Protein AF-R0HRR3-F1 (afdb_monomer_lite)

pLDDT: mean 71.02, std 24.91, range [33.41, 98.81]

Sequence (289 aa):
MNGGDNTTPPEPRPMTQEAPVNSSLRPLNPSPSSVLHHPLGPVSLSPSTTLNVNRRTQGESIETLSGHYKSISMDTGLNDFLNIPVSSGYISSTSLVDGDDNTFDLGFAEDVYTANELEKISKCPKLSKIQNDPKKVRRIMANRESAERSNKKKGQHITELERGTKFFEKENALMINKMTMLEKDKIVLHDKKKEFKIRLESLEEEEKVHNEIEKLKATTTLTEELSVEAQLMKVVLADNERLSVELQQLKMSASEVMQSHKLFEGSNKHQTDPNMLQQLNVNESNQQN

Secondary structure (DSSP, 8-state):
-----------------------------------------------------PPP--------------------SSSTT---------------------------------HHHHHHHHT-HHHHTTTT-HHHHHHHHHHHHHHHHHHHHHHHHHHHHHHHHHHHHHHHHHHHHHHHHHHHHHHHHHHHHHHHHHHHHHHHHHHHHHHHHHHHHHHHHHHHHHHHHHHHHHHHHHHHHHHHHHHHHHHHHHHHHHHHHHHHHHH--S-------------------

Radius of gyration: 67.0 Å; chains: 1; bounding box: 127×116×182 Å

Structure (mmCIF, N/CA/C/O backbone):
data_AF-R0HRR3-F1
#
_entry.id   AF-R0HRR3-F1
#
loop_
_atom_site.group_PDB
_atom_site.id
_atom_site.type_symbol
_atom_site.label_atom_id
_atom_site.label_alt_id
_atom_site.label_comp_id
_atom_site.label_asym_id
_atom_site.label_entity_id
_atom_site.label_seq_id
_atom_site.pdbx_PDB_ins_code
_atom_site.Cartn_x
_atom_site.Cartn_y
_atom_site.Cartn_z
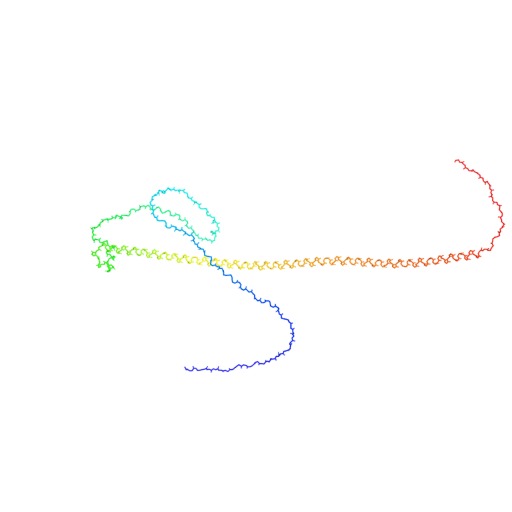_atom_site.occupancy
_atom_site.B_iso_or_equiv
_atom_site.auth_seq_id
_atom_site.auth_comp_id
_atom_site.auth_asym_id
_atom_site.auth_atom_id
_atom_site.pdbx_PDB_model_num
ATOM 1 N N . MET A 1 1 ? -19.752 -57.829 20.118 1.00 46.16 1 MET A N 1
ATOM 2 C CA . MET A 1 1 ? -19.371 -59.139 19.541 1.00 46.16 1 MET A CA 1
ATOM 3 C C . MET A 1 1 ? -19.999 -59.229 18.160 1.00 46.16 1 MET A C 1
ATOM 5 O O . MET A 1 1 ? -21.110 -58.737 18.016 1.00 46.16 1 MET A O 1
ATOM 9 N N . ASN A 1 2 ? -19.271 -59.819 17.206 1.00 45.47 2 ASN A N 1
ATOM 10 C CA . ASN A 1 2 ? -19.443 -59.808 15.740 1.00 45.47 2 ASN A CA 1
ATOM 11 C C . ASN A 1 2 ? -18.908 -58.508 15.108 1.00 45.47 2 ASN A C 1
ATOM 13 O O . ASN A 1 2 ? -19.538 -57.468 15.231 1.00 45.47 2 ASN A O 1
ATOM 17 N N . GLY A 1 3 ? -17.712 -58.447 14.517 1.00 41.31 3 GLY A N 1
ATOM 18 C CA . GLY A 1 3 ? -16.880 -59.502 13.924 1.00 41.31 3 GLY A CA 1
ATOM 19 C C . GLY A 1 3 ? -17.097 -59.504 12.413 1.00 41.31 3 GLY A C 1
ATOM 20 O O . GLY A 1 3 ? -18.184 -59.846 11.959 1.00 41.31 3 GLY A O 1
ATOM 21 N N . GLY A 1 4 ? -16.082 -59.078 11.663 1.00 52.75 4 GLY A N 1
ATOM 22 C CA . GLY A 1 4 ? -16.130 -58.981 10.207 1.00 52.75 4 GLY A CA 1
ATOM 23 C C . GLY A 1 4 ? -14.866 -58.355 9.630 1.00 52.75 4 GLY A C 1
ATOM 24 O O . GLY A 1 4 ? -14.951 -57.370 8.905 1.00 52.75 4 GLY A O 1
ATOM 25 N N . ASP A 1 5 ? -13.709 -58.905 10.002 1.00 48.78 5 ASP A N 1
ATOM 26 C CA . ASP A 1 5 ? -12.450 -58.702 9.291 1.00 48.78 5 ASP A CA 1
ATOM 27 C C . ASP A 1 5 ? -12.584 -59.246 7.864 1.00 48.78 5 ASP A C 1
ATOM 29 O O . ASP A 1 5 ? -13.019 -60.381 7.672 1.00 48.78 5 ASP A O 1
ATOM 33 N N . ASN A 1 6 ? -12.172 -58.461 6.869 1.00 55.62 6 ASN A N 1
ATOM 34 C CA . ASN A 1 6 ? -11.782 -58.995 5.571 1.00 55.62 6 ASN A CA 1
ATOM 35 C C . ASN A 1 6 ? -10.491 -58.311 5.116 1.00 55.62 6 ASN A C 1
ATOM 37 O O . ASN A 1 6 ? -10.454 -57.163 4.680 1.00 55.62 6 ASN A O 1
ATOM 41 N N . THR A 1 7 ? -9.426 -59.072 5.305 1.00 50.56 7 THR A N 1
ATOM 42 C CA . THR A 1 7 ? -8.075 -58.957 4.770 1.00 50.56 7 THR A CA 1
ATOM 43 C C . THR A 1 7 ? -8.034 -59.318 3.277 1.00 50.56 7 THR A C 1
ATOM 45 O O . THR A 1 7 ? -8.950 -59.968 2.774 1.00 50.56 7 THR A O 1
ATOM 48 N N . THR A 1 8 ? -6.885 -59.022 2.638 1.00 56.88 8 THR A N 1
ATOM 49 C CA . THR A 1 8 ? -6.306 -59.593 1.380 1.00 56.88 8 THR A CA 1
ATOM 50 C C . THR A 1 8 ? -6.303 -58.616 0.178 1.00 56.88 8 THR A C 1
ATOM 52 O O . THR A 1 8 ? -7.332 -58.010 -0.101 1.00 56.88 8 THR A O 1
ATOM 55 N N . PRO A 1 9 ? -5.231 -58.531 -0.645 1.00 66.75 9 PRO A N 1
ATOM 56 C CA . PRO A 1 9 ? -3.825 -58.163 -0.372 1.00 66.75 9 PRO A CA 1
ATOM 57 C C . PRO A 1 9 ? -3.275 -57.143 -1.431 1.00 66.75 9 PRO A C 1
ATOM 59 O O . PRO A 1 9 ? -3.969 -56.838 -2.401 1.00 66.75 9 PRO A O 1
ATOM 62 N N . PRO A 1 10 ? -2.040 -56.605 -1.310 1.00 59.62 10 PRO A N 1
ATOM 63 C CA . PRO A 1 10 ? -1.436 -55.728 -2.329 1.00 59.62 10 PRO A CA 1
ATOM 64 C C . PRO A 1 10 ? -0.500 -56.465 -3.323 1.00 59.62 10 PRO A C 1
ATOM 66 O O . PRO A 1 10 ? -0.078 -57.585 -3.046 1.00 59.62 10 PRO A O 1
ATOM 69 N N . GLU A 1 11 ? -0.099 -55.748 -4.397 1.00 48.69 11 GLU A N 1
ATOM 70 C CA . GLU A 1 11 ? 1.079 -55.975 -5.293 1.00 48.69 11 GLU A CA 1
ATOM 71 C C . GLU A 1 11 ? 0.813 -56.801 -6.601 1.00 48.69 11 GLU A C 1
ATOM 73 O O . GLU A 1 11 ? -0.097 -57.627 -6.573 1.00 48.69 11 GLU A O 1
ATOM 78 N N . PR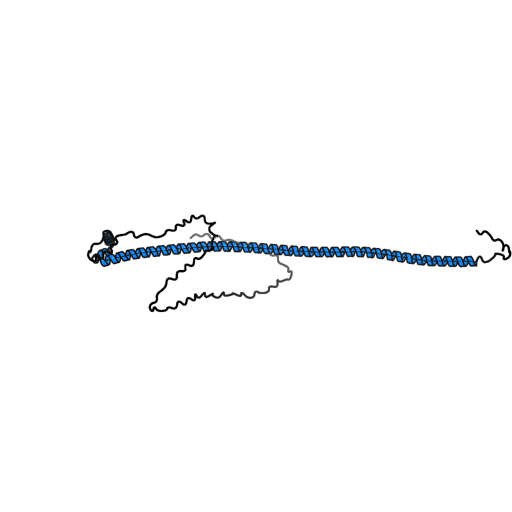O A 1 12 ? 1.509 -56.607 -7.770 1.00 60.69 12 PRO A N 1
ATOM 79 C CA . PRO A 1 12 ? 2.870 -56.077 -7.936 1.00 60.69 12 PRO A CA 1
ATOM 80 C C . PRO A 1 12 ? 3.205 -55.075 -9.063 1.00 60.69 12 PRO A C 1
ATOM 82 O O . PRO A 1 12 ? 2.597 -55.036 -10.130 1.00 60.69 12 PRO A O 1
ATOM 85 N N . ARG A 1 13 ? 4.286 -54.311 -8.823 1.00 58.44 13 ARG A N 1
ATOM 86 C CA . ARG A 1 13 ? 5.137 -53.705 -9.865 1.00 58.44 13 ARG A CA 1
ATOM 87 C C . ARG A 1 13 ? 6.181 -54.723 -10.338 1.00 58.44 13 ARG A C 1
ATOM 89 O O . ARG A 1 13 ? 6.765 -55.421 -9.515 1.00 58.44 13 ARG A O 1
ATOM 96 N N . PRO A 1 14 ? 6.514 -54.692 -11.629 1.00 57.69 14 PRO A N 1
ATOM 97 C CA . PRO A 1 14 ? 7.888 -54.840 -12.121 1.00 57.69 14 PRO A CA 1
ATOM 98 C C . PRO A 1 14 ? 8.199 -53.651 -13.066 1.00 57.69 14 PRO A C 1
ATOM 100 O O . PRO A 1 14 ? 7.281 -52.978 -13.515 1.00 57.69 14 PRO A O 1
ATOM 103 N N . MET A 1 15 ? 9.398 -53.246 -13.472 1.00 43.28 15 MET A N 1
ATOM 104 C CA . MET A 1 15 ? 10.806 -53.616 -13.309 1.00 43.28 15 MET A CA 1
ATOM 105 C C . MET A 1 15 ? 11.574 -52.380 -13.839 1.00 43.28 15 MET A C 1
ATOM 107 O O . MET A 1 15 ? 11.169 -51.785 -14.832 1.00 43.28 15 MET A O 1
ATOM 111 N N . THR A 1 16 ? 12.507 -51.808 -13.084 1.00 44.81 16 THR A N 1
ATOM 112 C CA . THR A 1 16 ? 13.964 -51.893 -13.313 1.00 44.81 16 THR A CA 1
ATOM 113 C C . THR A 1 16 ? 14.411 -51.607 -14.752 1.00 44.81 16 THR A C 1
ATOM 115 O O . THR A 1 16 ? 14.379 -52.497 -15.597 1.00 44.81 16 THR A O 1
ATOM 118 N N . GLN A 1 17 ? 14.979 -50.420 -14.983 1.00 44.94 17 GLN A N 1
ATOM 119 C CA . GLN A 1 17 ? 16.166 -50.310 -15.831 1.00 44.94 17 GLN A CA 1
ATOM 120 C C . GLN A 1 17 ? 17.083 -49.203 -15.298 1.00 44.94 17 GLN A C 1
ATOM 122 O O . GLN A 1 17 ? 16.688 -48.045 -15.178 1.00 44.94 17 GLN A O 1
ATOM 127 N N . GLU A 1 18 ? 18.294 -49.613 -14.924 1.00 40.91 18 GLU A N 1
ATOM 128 C CA . GLU A 1 18 ? 19.403 -48.760 -14.515 1.00 40.91 18 GLU A CA 1
ATOM 129 C C . GLU A 1 18 ? 20.388 -48.518 -15.673 1.00 40.91 18 GLU A C 1
ATOM 131 O O . GLU A 1 18 ? 20.569 -49.384 -16.530 1.00 40.91 18 GLU A O 1
ATOM 136 N N . ALA A 1 19 ? 21.094 -47.384 -15.535 1.00 43.09 19 ALA A N 1
ATOM 137 C CA . ALA A 1 19 ? 22.428 -47.013 -16.041 1.00 43.09 19 ALA A CA 1
ATOM 138 C C . ALA A 1 19 ? 22.579 -46.581 -17.525 1.00 43.09 19 ALA A C 1
ATOM 140 O O . ALA A 1 19 ? 21.789 -47.012 -18.361 1.00 43.09 19 ALA A O 1
ATOM 141 N N . PRO A 1 20 ? 23.610 -45.768 -17.896 1.00 51.94 20 PRO A N 1
ATOM 142 C CA . PRO A 1 20 ? 24.740 -45.257 -17.099 1.00 51.94 20 PRO A CA 1
ATOM 143 C C . PRO A 1 20 ? 24.982 -43.723 -17.135 1.00 51.94 20 PRO A C 1
ATOM 145 O O . PRO A 1 20 ? 24.728 -43.030 -18.112 1.00 51.94 20 PRO A O 1
ATOM 148 N N . VAL A 1 21 ? 25.550 -43.238 -16.026 1.00 44.25 21 VAL A N 1
ATOM 149 C CA . VAL A 1 21 ? 26.689 -42.304 -15.889 1.00 44.25 21 VAL A CA 1
ATOM 150 C C . VAL A 1 21 ? 26.927 -41.281 -17.015 1.00 44.25 21 VAL A C 1
ATOM 152 O O . VAL A 1 21 ? 27.479 -41.610 -18.061 1.00 44.25 21 VAL A O 1
ATOM 155 N N . ASN A 1 22 ? 26.702 -39.997 -16.717 1.00 43.31 22 ASN A N 1
ATOM 156 C CA . ASN A 1 22 ? 27.601 -38.957 -17.212 1.00 43.31 22 ASN A CA 1
ATOM 157 C C . ASN A 1 22 ? 27.857 -37.886 -16.145 1.00 43.31 22 ASN A C 1
ATOM 159 O O . ASN A 1 22 ? 26.977 -37.459 -15.401 1.00 43.31 22 ASN A O 1
ATOM 163 N N . SER A 1 23 ? 29.134 -37.566 -16.042 1.00 39.19 23 SER A N 1
ATOM 164 C CA . SER A 1 23 ? 29.856 -36.869 -14.986 1.00 39.19 23 SER A CA 1
ATOM 165 C C . SER A 1 23 ? 29.654 -35.353 -14.946 1.00 39.19 23 SER A C 1
ATOM 167 O O . SER A 1 23 ? 29.609 -34.730 -15.999 1.00 39.19 23 SER A O 1
ATOM 169 N N . SER A 1 24 ? 29.738 -34.799 -13.725 1.00 42.28 24 SER A N 1
ATOM 170 C CA . SER A 1 24 ? 30.176 -33.430 -13.370 1.00 42.28 24 SER A CA 1
ATOM 171 C C . SER A 1 24 ? 29.335 -32.276 -13.942 1.00 42.28 24 SER A C 1
ATOM 173 O O . SER A 1 24 ? 29.271 -32.066 -15.139 1.00 42.28 24 SER A O 1
ATOM 175 N N . LEU A 1 25 ? 28.698 -31.424 -13.136 1.00 50.06 25 LEU A N 1
ATOM 176 C CA . LEU A 1 25 ? 29.350 -30.449 -12.255 1.00 50.06 25 LEU A CA 1
ATOM 177 C C . LEU A 1 25 ? 28.407 -30.032 -11.106 1.00 50.06 25 LEU A C 1
ATOM 179 O O . LEU A 1 25 ? 27.214 -29.809 -11.294 1.00 50.06 25 LEU A O 1
ATOM 183 N N . ARG A 1 26 ? 28.972 -29.923 -9.901 1.00 54.69 26 ARG A N 1
ATOM 184 C CA . ARG A 1 26 ? 28.317 -29.509 -8.649 1.00 54.69 26 ARG A CA 1
ATOM 185 C C . ARG A 1 26 ? 28.119 -27.976 -8.620 1.00 54.69 26 ARG A C 1
ATOM 187 O O . ARG A 1 26 ? 29.062 -27.268 -8.968 1.00 54.69 26 ARG A O 1
ATOM 194 N N . PRO A 1 27 ? 26.987 -27.443 -8.120 1.00 49.06 27 PRO A N 1
ATOM 195 C CA . PRO A 1 27 ? 26.865 -26.022 -7.801 1.00 49.06 27 PRO A CA 1
ATOM 196 C C . PRO A 1 27 ? 27.726 -25.673 -6.581 1.00 49.06 27 PRO A C 1
ATOM 198 O O . PRO A 1 27 ? 27.615 -26.305 -5.526 1.00 49.06 27 PRO A O 1
ATOM 201 N N . LEU A 1 28 ? 28.586 -24.665 -6.718 1.00 42.66 28 LEU A N 1
ATOM 202 C CA . LEU A 1 28 ? 29.285 -24.053 -5.593 1.00 42.66 28 LEU A CA 1
ATOM 203 C C . LEU A 1 28 ? 28.267 -23.325 -4.713 1.00 42.66 28 LEU A C 1
ATOM 205 O O . LEU A 1 28 ? 27.671 -22.326 -5.100 1.00 42.66 28 LEU A O 1
ATOM 209 N N . ASN A 1 29 ? 28.083 -23.877 -3.523 1.00 46.91 29 ASN A N 1
ATOM 210 C CA . ASN A 1 29 ? 27.337 -23.314 -2.416 1.00 46.91 29 ASN A CA 1
ATOM 211 C C . ASN A 1 29 ? 28.339 -22.572 -1.513 1.00 46.91 29 ASN A C 1
ATOM 213 O O . ASN A 1 29 ? 29.242 -23.231 -0.988 1.00 46.91 29 ASN A O 1
ATOM 217 N N . PRO A 1 30 ? 28.241 -21.251 -1.304 1.00 50.69 30 PRO A N 1
ATOM 218 C CA . PRO A 1 30 ? 28.825 -20.626 -0.129 1.00 50.69 30 PRO A CA 1
ATOM 219 C C . PRO A 1 30 ? 27.833 -20.707 1.041 1.00 50.69 30 PRO A C 1
ATOM 221 O O . PRO A 1 30 ? 26.720 -20.189 0.989 1.00 50.69 30 PRO A O 1
ATOM 224 N N . SER A 1 31 ? 28.274 -21.405 2.086 1.00 41.47 31 SER A N 1
ATOM 225 C CA . SER A 1 31 ? 27.619 -21.636 3.375 1.00 41.47 31 SER A CA 1
ATOM 226 C C . SER A 1 31 ? 26.979 -20.401 4.033 1.00 41.47 31 SER A C 1
ATOM 228 O O . SER A 1 31 ? 27.420 -19.271 3.816 1.00 41.47 31 SER A O 1
ATOM 230 N N . PRO A 1 32 ? 25.989 -20.621 4.923 1.00 49.75 32 PRO A N 1
ATOM 231 C CA . PRO A 1 32 ? 25.263 -19.569 5.615 1.00 49.75 32 PRO A CA 1
ATOM 232 C C . PRO A 1 32 ? 26.103 -19.029 6.771 1.00 49.75 32 PRO A C 1
ATOM 234 O O . PRO A 1 32 ? 26.716 -19.787 7.523 1.00 49.75 32 PRO A O 1
ATOM 237 N N . SER A 1 33 ? 26.132 -17.714 6.946 1.00 35.97 33 SER A N 1
ATOM 238 C CA . SER A 1 33 ? 26.706 -17.109 8.142 1.00 35.97 33 SER A CA 1
ATOM 239 C C . SER A 1 33 ? 25.807 -16.007 8.671 1.00 35.97 33 SER A C 1
ATOM 241 O O . SER A 1 33 ? 25.490 -15.041 7.985 1.00 35.97 33 SER A O 1
ATOM 243 N N . SER A 1 34 ? 25.461 -16.209 9.940 1.00 37.03 34 SER A N 1
ATOM 244 C CA . SER A 1 34 ? 25.093 -15.197 10.922 1.00 37.03 34 SER A CA 1
ATOM 245 C C . SER A 1 34 ? 23.703 -14.590 10.784 1.00 37.03 34 SER A C 1
ATOM 247 O O . SER A 1 34 ? 23.500 -13.463 10.343 1.00 37.03 34 SER A O 1
ATOM 249 N N . VAL A 1 35 ? 22.749 -15.337 11.338 1.00 42.38 35 VAL A N 1
ATOM 250 C CA . VAL A 1 35 ? 21.594 -14.778 12.039 1.00 42.38 35 VAL A CA 1
ATOM 251 C C . VAL A 1 35 ? 22.111 -13.804 13.108 1.00 42.38 35 VAL A C 1
ATOM 253 O O . VAL A 1 35 ? 22.488 -14.203 14.207 1.00 42.38 35 VAL A O 1
ATOM 256 N N . LEU A 1 36 ? 22.155 -12.515 12.782 1.00 33.41 36 LEU A N 1
ATOM 257 C CA . LEU A 1 36 ? 22.213 -11.448 13.773 1.00 33.41 36 LEU A CA 1
ATOM 258 C C . LEU A 1 36 ? 20.771 -11.153 14.182 1.00 33.41 36 LEU A C 1
ATOM 260 O O . LEU A 1 36 ? 20.093 -10.319 13.591 1.00 33.41 36 LEU A O 1
ATOM 264 N N . HIS A 1 37 ? 20.296 -11.868 15.200 1.00 37.06 37 HIS A N 1
ATOM 265 C CA . HIS A 1 37 ? 19.189 -11.380 16.009 1.00 37.06 37 HIS A CA 1
ATOM 266 C C . HIS A 1 37 ? 19.619 -10.038 16.602 1.00 37.06 37 HIS A C 1
ATOM 268 O O . HIS A 1 37 ? 20.553 -9.976 17.397 1.00 37.06 37 HIS A O 1
ATOM 274 N N . HIS A 1 38 ? 18.956 -8.959 16.210 1.00 39.28 38 HIS A N 1
ATOM 275 C CA . HIS A 1 38 ? 18.998 -7.715 16.962 1.00 39.28 38 HIS A CA 1
ATOM 276 C C . HIS A 1 38 ? 17.981 -7.884 18.097 1.00 39.28 38 HIS A C 1
ATOM 278 O O . HIS A 1 38 ? 16.783 -7.951 17.809 1.00 39.28 38 HIS A O 1
ATOM 284 N N . PRO A 1 39 ? 18.381 -7.982 19.375 1.00 41.00 39 PRO A N 1
ATOM 285 C CA . PRO A 1 39 ? 17.435 -7.707 20.432 1.00 41.00 39 PRO A CA 1
ATOM 286 C C . PRO A 1 39 ? 17.230 -6.193 20.405 1.00 41.00 39 PRO A C 1
ATOM 288 O O . PRO A 1 39 ? 18.106 -5.425 20.804 1.00 41.00 39 PRO A O 1
ATOM 291 N N . LEU A 1 40 ? 16.085 -5.753 19.885 1.00 40.25 40 LEU A N 1
ATOM 292 C CA . LEU A 1 40 ? 15.571 -4.434 20.225 1.00 40.25 40 LEU A CA 1
ATOM 293 C C . LEU A 1 40 ? 15.450 -4.420 21.750 1.00 40.25 40 LEU A C 1
ATOM 295 O O . LEU A 1 40 ? 14.600 -5.101 22.324 1.00 40.25 40 LEU A O 1
ATOM 299 N N . GLY A 1 41 ? 16.384 -3.726 22.401 1.00 36.34 41 GLY A N 1
ATOM 300 C CA . GLY A 1 41 ? 16.344 -3.507 23.836 1.00 36.34 41 GLY A CA 1
ATOM 301 C C . GLY A 1 41 ? 15.015 -2.855 24.220 1.00 36.34 41 GLY A C 1
ATOM 302 O O . GLY A 1 41 ? 14.433 -2.123 23.411 1.00 36.34 41 GLY A O 1
ATOM 303 N N . PRO A 1 42 ? 14.504 -3.102 25.435 1.00 45.34 42 PRO A N 1
ATOM 304 C CA . PRO A 1 42 ? 13.323 -2.401 25.897 1.00 45.34 42 PRO A CA 1
ATOM 305 C C . PRO A 1 42 ? 13.656 -0.909 25.953 1.00 45.34 42 PRO A C 1
ATOM 307 O O . PRO A 1 42 ? 14.494 -0.473 26.744 1.00 45.34 42 PRO A O 1
ATOM 310 N N . VAL A 1 43 ? 12.999 -0.114 25.107 1.00 40.22 43 VAL A N 1
ATOM 311 C CA . VAL A 1 43 ? 12.940 1.333 25.296 1.00 40.22 43 VAL A CA 1
ATOM 312 C C . VAL A 1 43 ? 12.099 1.554 26.549 1.00 40.22 43 VAL A C 1
ATOM 314 O O . VAL A 1 43 ? 10.873 1.605 26.513 1.00 40.22 43 VAL A O 1
ATOM 317 N N . SER A 1 44 ? 12.792 1.610 27.683 1.00 38.16 44 SER A N 1
ATOM 318 C CA . SER A 1 44 ? 12.287 2.125 28.946 1.00 38.16 44 SER A CA 1
ATOM 319 C C . SER A 1 44 ? 11.951 3.600 28.748 1.00 38.16 44 SER A C 1
ATOM 321 O O . SER A 1 44 ? 12.791 4.473 28.958 1.00 38.16 44 SER A O 1
ATOM 323 N N . LEU A 1 45 ? 10.721 3.892 28.329 1.00 38.78 45 LEU A N 1
ATOM 324 C CA . LEU A 1 45 ? 10.141 5.216 28.513 1.00 38.78 45 LEU A CA 1
ATOM 325 C C . LEU A 1 45 ? 9.806 5.354 29.996 1.00 38.78 45 LEU A C 1
ATOM 327 O O . LEU A 1 45 ? 8.703 5.048 30.439 1.00 38.78 45 LEU A O 1
ATOM 331 N N . SER A 1 46 ? 10.799 5.776 30.769 1.00 38.97 46 SER A N 1
ATOM 332 C CA . SER A 1 46 ? 10.594 6.290 32.114 1.00 38.97 46 SER A CA 1
ATOM 333 C C . SER A 1 46 ? 9.832 7.614 31.996 1.00 38.97 46 SER A C 1
ATOM 335 O O . SER A 1 46 ? 10.379 8.559 31.422 1.00 38.97 46 SER A O 1
ATOM 337 N N . PRO A 1 47 ? 8.608 7.761 32.531 1.00 42.88 47 PRO A N 1
ATOM 338 C CA . PRO A 1 47 ? 8.085 9.086 32.794 1.00 42.88 47 PRO A CA 1
ATOM 339 C C . PRO A 1 47 ? 8.852 9.640 33.998 1.00 42.88 47 PRO A C 1
ATOM 341 O O . PRO A 1 47 ? 8.599 9.277 35.146 1.00 42.88 47 PRO A O 1
ATOM 344 N N . SER A 1 48 ? 9.814 10.524 33.740 1.00 37.03 48 SER A N 1
ATOM 345 C CA . SER A 1 48 ? 10.322 11.437 34.761 1.00 37.03 48 SER A CA 1
ATOM 346 C C . SER A 1 48 ? 9.194 12.390 35.143 1.00 37.03 48 SER A C 1
ATOM 348 O O . SER A 1 48 ? 9.051 13.471 34.582 1.00 37.03 48 SER A O 1
ATOM 350 N N . THR A 1 49 ? 8.363 11.976 36.093 1.00 37.12 49 THR A N 1
ATOM 351 C CA . THR A 1 49 ? 7.534 12.887 36.880 1.00 37.12 49 THR A CA 1
ATOM 352 C C . THR A 1 49 ? 8.068 12.842 38.301 1.00 37.12 49 THR A C 1
ATOM 354 O O . THR A 1 49 ? 7.605 12.090 39.155 1.00 37.12 49 THR A O 1
ATOM 357 N N . THR A 1 50 ? 9.096 13.644 38.561 1.00 37.91 50 THR A N 1
ATOM 358 C CA . THR A 1 50 ? 9.465 14.049 39.915 1.00 37.91 50 THR A CA 1
ATOM 359 C C . THR A 1 50 ? 8.352 14.944 40.465 1.00 37.91 50 THR A C 1
ATOM 361 O O . THR A 1 50 ? 8.469 16.165 40.510 1.00 37.91 50 THR A O 1
ATOM 364 N N . LEU A 1 51 ? 7.240 14.340 40.892 1.00 38.78 51 LEU A N 1
ATOM 365 C CA . LEU A 1 51 ? 6.320 14.995 41.816 1.00 38.78 51 LEU A CA 1
ATOM 366 C C . LEU A 1 51 ? 6.964 14.958 43.197 1.00 38.78 51 LEU A C 1
ATOM 368 O O . LEU A 1 51 ? 6.842 14.003 43.962 1.00 38.78 51 LEU A O 1
ATOM 372 N N . ASN A 1 52 ? 7.711 16.022 43.464 1.00 36.38 52 ASN A N 1
ATOM 373 C CA . ASN A 1 52 ? 8.219 16.356 44.774 1.00 36.38 52 ASN A CA 1
ATOM 374 C C . ASN A 1 52 ? 7.025 16.521 45.730 1.00 36.38 52 ASN A C 1
ATOM 376 O O . ASN A 1 52 ? 6.207 17.431 45.579 1.00 36.38 52 ASN A O 1
ATOM 380 N N . VAL A 1 53 ? 6.903 15.612 46.696 1.00 40.94 53 VAL A N 1
ATOM 381 C CA . VAL A 1 53 ? 5.950 15.717 47.803 1.00 40.94 53 VAL A CA 1
ATOM 382 C C . VAL A 1 53 ? 6.478 16.787 48.755 1.00 40.94 53 VAL A C 1
ATOM 384 O O . VAL A 1 53 ? 7.167 16.483 49.728 1.00 40.94 53 VAL A O 1
ATOM 387 N N . ASN A 1 54 ? 6.155 18.051 48.478 1.00 37.59 54 ASN A N 1
ATOM 388 C CA . ASN A 1 54 ? 6.363 19.126 49.438 1.00 37.59 54 ASN A CA 1
ATOM 389 C C . ASN A 1 54 ? 5.131 19.287 50.328 1.00 37.59 54 ASN A C 1
ATOM 391 O O . ASN A 1 54 ? 3.995 19.466 49.885 1.00 37.59 54 ASN A O 1
ATOM 395 N N . ARG A 1 55 ? 5.399 19.159 51.627 1.00 38.78 55 ARG A N 1
ATOM 396 C CA . ARG A 1 55 ? 4.452 19.305 52.725 1.00 38.78 55 ARG A CA 1
ATOM 397 C C . ARG A 1 55 ? 3.910 20.731 52.754 1.00 38.78 55 ARG A C 1
ATOM 399 O O . ARG A 1 55 ? 4.613 21.690 52.460 1.00 38.78 55 ARG A O 1
ATOM 406 N N . ARG A 1 56 ? 2.647 20.832 53.154 1.00 40.16 56 ARG A N 1
ATOM 407 C CA . ARG A 1 56 ? 1.907 22.076 53.368 1.00 40.16 56 ARG A CA 1
ATOM 408 C C . ARG A 1 56 ? 2.614 22.951 54.405 1.00 40.16 56 ARG A C 1
ATOM 410 O O . ARG A 1 56 ? 2.778 22.500 55.535 1.00 40.16 56 ARG A O 1
ATOM 417 N N . THR A 1 57 ? 2.868 24.208 54.058 1.00 35.34 57 THR A N 1
ATOM 418 C CA . THR A 1 57 ? 2.932 25.331 55.003 1.00 35.34 57 THR A CA 1
ATOM 419 C C . THR A 1 57 ? 2.413 26.601 54.326 1.00 35.34 57 THR A C 1
ATOM 421 O O . THR A 1 57 ? 3.013 27.089 53.380 1.00 35.34 57 THR A O 1
ATOM 424 N N . GLN A 1 58 ? 1.263 27.062 54.824 1.00 33.59 58 GLN A N 1
ATOM 425 C CA . GLN A 1 58 ? 0.906 28.454 55.122 1.00 33.59 58 GLN A CA 1
ATOM 426 C C . GLN A 1 58 ? 1.088 29.544 54.041 1.00 33.59 58 GLN A C 1
ATOM 428 O O . GLN A 1 58 ? 2.175 30.061 53.846 1.00 33.59 58 GLN A O 1
ATOM 433 N N . GLY A 1 59 ? -0.058 29.953 53.476 1.00 42.88 59 GLY A N 1
ATOM 434 C CA . GLY A 1 59 ? -0.436 31.344 53.196 1.00 42.88 59 GLY A CA 1
ATOM 435 C C . GLY A 1 59 ? 0.348 32.122 52.143 1.00 42.88 59 GLY A C 1
ATOM 436 O O . GLY A 1 59 ? 1.340 32.737 52.488 1.00 42.88 59 GLY A O 1
ATOM 437 N N . GLU A 1 60 ? -0.204 32.237 50.929 1.00 36.97 60 GLU A N 1
ATOM 438 C CA . GLU A 1 60 ? -0.208 33.504 50.181 1.00 36.97 60 GLU A CA 1
ATOM 439 C C . GLU A 1 60 ? -1.192 33.474 48.997 1.00 36.97 60 GLU A C 1
ATOM 441 O O . GLU A 1 60 ? -1.535 32.419 48.464 1.00 36.97 60 GLU A O 1
ATOM 446 N N . SER A 1 61 ? -1.708 34.660 48.682 1.00 39.22 61 SER A N 1
ATOM 447 C CA . SER A 1 61 ? -2.788 34.986 47.745 1.00 39.22 61 SER A CA 1
ATOM 448 C C . SER A 1 61 ? -2.508 34.527 46.307 1.00 39.22 61 SER A C 1
ATOM 450 O O . SER A 1 61 ? -1.436 34.804 45.777 1.00 39.22 61 SER A O 1
ATOM 452 N N . ILE A 1 62 ? -3.476 33.882 45.643 1.00 46.41 62 ILE A N 1
ATOM 453 C CA . ILE A 1 62 ? -3.393 33.589 44.202 1.00 46.41 62 ILE A CA 1
ATOM 454 C C . ILE A 1 62 ? -4.227 34.631 43.454 1.00 46.41 62 ILE A C 1
ATOM 456 O O . ILE A 1 62 ? -5.456 34.563 43.427 1.00 46.41 62 ILE A O 1
ATOM 460 N N . GLU A 1 63 ? -3.536 35.600 42.856 1.00 36.62 63 GLU A N 1
ATOM 461 C CA . GLU A 1 63 ? -4.091 36.517 41.865 1.00 36.62 63 GLU A CA 1
ATOM 462 C C . GLU A 1 63 ? -4.548 35.754 40.612 1.00 36.62 63 GLU A C 1
ATOM 464 O O . GLU A 1 63 ? -3.883 34.846 40.107 1.00 36.62 63 GLU A O 1
ATOM 469 N N . THR A 1 64 ? -5.712 36.137 40.096 1.00 47.94 64 THR A N 1
ATOM 470 C CA . THR A 1 64 ? -6.317 35.595 38.881 1.00 47.94 64 THR A CA 1
ATOM 471 C C . THR A 1 64 ? -5.567 36.087 37.642 1.00 47.94 64 THR A C 1
ATOM 473 O O . THR A 1 64 ? -5.897 37.145 37.101 1.00 47.94 64 THR A O 1
ATOM 476 N N . LEU A 1 65 ? -4.588 35.326 37.145 1.00 39.97 65 LEU A N 1
ATOM 477 C CA . LEU A 1 65 ? -4.016 35.600 35.826 1.00 39.97 65 LEU A CA 1
ATOM 478 C C . LEU A 1 65 ? -4.911 35.007 34.730 1.00 39.97 65 LEU A C 1
ATOM 480 O O . LEU A 1 65 ? -4.820 33.842 34.347 1.00 39.97 65 LEU A O 1
ATOM 484 N N . SER A 1 66 ? -5.810 35.870 34.264 1.00 49.94 66 SER A N 1
ATOM 485 C CA . SER A 1 66 ? -6.536 35.784 33.002 1.00 49.94 66 SER A CA 1
ATOM 486 C C . SER A 1 66 ? -5.573 35.595 31.824 1.00 49.94 66 SER A C 1
ATOM 488 O O . SER A 1 66 ? -4.597 36.330 31.683 1.00 49.94 66 SER A O 1
ATOM 490 N N . GLY A 1 67 ? -5.871 34.623 30.962 1.00 43.56 67 GLY A N 1
ATOM 491 C CA . GLY A 1 67 ? -5.111 34.356 29.743 1.00 43.56 67 GLY A CA 1
ATOM 492 C C . GLY A 1 67 ? -5.576 33.078 29.055 1.00 43.56 67 GLY A C 1
ATOM 493 O O . GLY A 1 67 ? -4.891 32.061 29.083 1.00 43.56 67 GLY A O 1
ATOM 494 N N . HIS A 1 68 ? -6.773 33.105 28.466 1.00 43.69 68 HIS A N 1
ATOM 495 C CA . HIS A 1 68 ? -7.305 31.996 27.674 1.00 43.69 68 HIS A CA 1
ATOM 496 C C . HIS A 1 68 ? -6.462 31.767 26.410 1.00 43.69 68 HIS A C 1
ATOM 498 O O . HIS A 1 68 ? -6.568 32.520 25.442 1.00 43.69 68 HIS A O 1
ATOM 504 N N . TYR A 1 69 ? -5.673 30.692 26.380 1.00 40.75 69 TYR A N 1
ATOM 505 C CA . TYR A 1 69 ? -5.117 30.164 25.136 1.00 40.75 69 TYR A CA 1
ATOM 506 C C . TYR A 1 69 ? -6.241 29.491 24.338 1.00 40.75 69 TYR A C 1
ATOM 508 O O . TYR A 1 69 ? -6.719 28.417 24.698 1.00 40.75 69 TYR A O 1
ATOM 516 N N . LYS A 1 70 ? -6.686 30.135 23.255 1.00 50.72 70 LYS A N 1
ATOM 517 C CA . LYS A 1 70 ? -7.505 29.495 22.219 1.00 50.72 70 LYS A CA 1
ATOM 518 C C . LYS A 1 70 ? -6.581 28.687 21.310 1.00 50.72 70 LYS A C 1
ATOM 520 O O . LYS A 1 70 ? -5.815 29.268 20.546 1.00 50.72 70 LYS A O 1
ATOM 525 N N . SER A 1 71 ? -6.650 27.364 21.381 1.00 50.47 71 SER A N 1
ATOM 526 C CA . SER A 1 71 ? -6.090 26.488 20.355 1.00 50.47 71 SER A CA 1
ATOM 527 C C . SER A 1 71 ? -6.956 26.555 19.094 1.00 50.47 71 SER A C 1
ATOM 529 O O . SER A 1 71 ? -8.181 26.459 19.147 1.00 50.47 71 SER A O 1
ATOM 531 N N . ILE A 1 72 ? -6.299 26.758 17.956 1.00 48.75 72 ILE A N 1
ATOM 532 C CA . ILE A 1 72 ? -6.886 26.697 16.619 1.00 48.75 72 ILE A CA 1
ATOM 533 C C . ILE A 1 72 ? -6.655 25.258 16.147 1.00 48.75 72 ILE A C 1
ATOM 535 O O . ILE A 1 72 ? -5.505 24.841 16.020 1.00 48.75 72 ILE A O 1
ATOM 539 N N . SER A 1 73 ? -7.724 24.484 15.976 1.00 49.44 73 SER A N 1
ATOM 540 C CA . SER A 1 73 ? -7.659 23.110 15.462 1.00 49.44 73 SER A CA 1
ATOM 541 C C . SER A 1 73 ? -7.616 23.141 13.932 1.00 49.44 73 SER A C 1
ATOM 543 O O . SER A 1 73 ? -8.353 23.913 13.314 1.00 49.44 73 SER A O 1
ATOM 545 N N . MET A 1 74 ? -6.734 22.345 13.330 1.00 52.81 74 MET A N 1
ATOM 546 C CA . MET A 1 74 ? -6.516 22.251 11.886 1.00 52.81 74 MET A CA 1
ATOM 547 C C . MET A 1 74 ? -6.942 20.857 11.407 1.00 52.81 74 MET A C 1
ATOM 549 O O . MET A 1 74 ? -6.120 20.002 11.095 1.00 52.81 74 MET A O 1
ATOM 553 N N . ASP A 1 75 ? -8.246 20.614 11.397 1.00 46.66 75 ASP A N 1
ATOM 554 C CA . ASP A 1 75 ? -8.823 19.309 11.083 1.00 46.66 75 ASP A CA 1
ATOM 555 C C . ASP A 1 75 ? -10.174 19.502 10.392 1.00 46.66 75 ASP A C 1
ATOM 557 O O . ASP A 1 75 ? -11.245 19.155 10.879 1.00 46.66 75 ASP A O 1
ATOM 561 N N . THR A 1 76 ? -10.097 20.062 9.186 1.00 54.03 76 THR A N 1
ATOM 562 C CA . THR A 1 76 ? -11.191 20.058 8.214 1.00 54.03 76 THR A CA 1
ATOM 563 C C . THR A 1 76 ? -10.795 19.125 7.074 1.00 54.03 76 THR A C 1
ATOM 565 O O . THR A 1 76 ? -10.201 19.548 6.088 1.00 54.03 76 THR A O 1
ATOM 568 N N . GLY A 1 77 ? -11.048 17.825 7.234 1.00 50.81 77 GLY A N 1
ATOM 569 C CA . GLY A 1 77 ? -10.718 16.848 6.187 1.00 50.81 77 GLY A CA 1
ATOM 570 C C . GLY A 1 77 ? -11.274 15.435 6.356 1.00 50.81 77 GLY A C 1
ATOM 571 O O . GLY A 1 77 ? -10.908 14.558 5.582 1.00 50.81 77 GLY A O 1
ATOM 572 N N . LEU A 1 78 ? -12.136 15.181 7.346 1.00 50.47 78 LEU A N 1
ATOM 573 C CA . LEU A 1 78 ? -12.705 13.844 7.587 1.00 50.47 78 LEU A CA 1
ATOM 574 C C . LEU A 1 78 ? -14.233 13.828 7.744 1.00 50.47 78 LEU A C 1
ATOM 576 O O . LEU A 1 78 ? -14.796 12.786 8.067 1.00 50.47 78 LEU A O 1
ATOM 580 N N . ASN A 1 79 ? -14.918 14.945 7.485 1.00 51.56 79 ASN A N 1
ATOM 581 C CA . ASN A 1 79 ? -16.367 15.027 7.701 1.00 51.56 79 ASN A CA 1
ATOM 582 C C . ASN A 1 79 ? -17.209 14.602 6.484 1.00 51.56 79 ASN A C 1
ATOM 584 O O . ASN A 1 79 ? -18.399 14.354 6.647 1.00 51.56 79 ASN A O 1
ATOM 588 N N . ASP A 1 80 ? -16.612 14.417 5.303 1.00 51.81 80 ASP A N 1
ATOM 589 C CA . ASP A 1 80 ? -17.378 14.173 4.067 1.00 51.81 80 ASP A CA 1
ATOM 590 C C . ASP A 1 80 ? -17.741 12.695 3.804 1.00 51.81 80 ASP A C 1
ATOM 592 O O . ASP A 1 80 ? -18.460 12.402 2.851 1.00 51.81 80 ASP A O 1
ATOM 596 N N . PHE A 1 81 ? -17.311 11.742 4.645 1.00 47.91 81 PHE A N 1
ATOM 597 C CA . PHE A 1 81 ? -17.647 10.311 4.476 1.00 47.91 81 PHE A CA 1
ATOM 598 C C . PHE A 1 81 ? -18.659 9.756 5.481 1.00 47.91 81 PHE A C 1
ATOM 600 O O . PHE A 1 81 ? -19.033 8.585 5.395 1.00 47.91 81 PHE A O 1
ATOM 607 N N . LEU A 1 82 ? -19.133 10.568 6.425 1.00 49.12 82 LEU A N 1
ATOM 608 C CA . LEU A 1 82 ? -20.098 10.133 7.428 1.00 49.12 82 LEU A CA 1
ATOM 609 C C . LEU A 1 82 ? -21.333 11.030 7.356 1.00 49.12 82 LEU A C 1
ATOM 611 O O . LEU A 1 82 ? -21.438 12.019 8.071 1.00 49.12 82 LEU A O 1
ATOM 615 N N . ASN A 1 83 ? -22.294 10.643 6.509 1.00 46.78 83 ASN A N 1
ATOM 616 C CA . ASN A 1 83 ? -23.682 11.116 6.568 1.00 46.78 83 ASN A CA 1
ATOM 617 C C . ASN A 1 83 ? -24.319 10.690 7.906 1.00 46.78 83 ASN A C 1
ATOM 619 O O . ASN A 1 83 ? -25.120 9.758 7.974 1.00 46.78 83 ASN A O 1
ATOM 623 N N . ILE A 1 84 ? -23.938 11.361 8.988 1.00 47.06 84 ILE A N 1
ATOM 624 C CA . ILE A 1 84 ? -24.542 11.231 10.308 1.00 47.06 84 ILE A CA 1
ATOM 625 C C . ILE A 1 84 ? -25.034 12.630 10.686 1.00 47.06 84 ILE A C 1
ATOM 627 O O . ILE A 1 84 ? -24.228 13.561 10.705 1.00 47.06 84 ILE A O 1
ATOM 631 N N . PRO A 1 85 ? -26.330 12.828 10.984 1.00 39.19 85 PRO A N 1
ATOM 632 C CA . PRO A 1 85 ? -26.813 14.124 11.428 1.00 39.19 85 PRO A CA 1
ATOM 633 C C . PRO A 1 85 ? -26.283 14.374 12.843 1.00 39.19 85 PRO A C 1
ATOM 635 O O . PRO A 1 85 ? -26.833 13.887 13.830 1.00 39.19 85 PRO A O 1
ATOM 638 N N . VAL A 1 86 ? -25.182 15.117 12.953 1.00 42.12 86 VAL A N 1
ATOM 639 C CA . VAL A 1 86 ? -24.686 15.608 14.239 1.00 42.12 86 VAL A CA 1
ATOM 640 C C . VAL A 1 86 ? -25.568 16.785 14.642 1.00 42.12 86 VAL A C 1
ATOM 642 O O . VAL A 1 86 ? -25.393 17.911 14.181 1.00 42.12 86 VAL A O 1
ATOM 645 N N . SER A 1 87 ? -26.555 16.522 15.499 1.00 43.16 87 SER A N 1
ATOM 646 C CA . SER A 1 87 ? -27.261 17.576 16.224 1.00 43.16 87 SER A CA 1
ATOM 647 C C . SER A 1 87 ? -26.278 18.207 17.216 1.00 43.16 87 SER A C 1
ATOM 649 O O . SER A 1 87 ? -26.060 17.702 18.316 1.00 43.16 87 SER A O 1
ATOM 651 N N . SER A 1 88 ? -25.629 19.291 16.790 1.00 47.12 88 SER A N 1
ATOM 652 C CA . SER A 1 88 ? -24.815 20.162 17.639 1.00 47.12 88 SER A CA 1
ATOM 653 C C . SER A 1 88 ? -25.735 21.002 18.528 1.00 47.12 88 SER A C 1
ATOM 655 O O . SER A 1 88 ? -25.987 22.177 18.266 1.00 47.12 88 SER A O 1
ATOM 657 N N . GLY A 1 89 ? -26.278 20.375 19.568 1.00 35.03 89 GLY A N 1
ATOM 658 C CA . GLY A 1 89 ? -27.034 21.037 20.623 1.00 35.03 89 GLY A CA 1
ATOM 659 C C . GLY A 1 89 ? -26.104 21.535 21.724 1.00 35.03 89 GLY A C 1
ATOM 660 O O . GLY A 1 89 ? -25.759 20.789 22.637 1.00 35.03 89 GLY A O 1
ATOM 661 N N . TYR A 1 90 ? -25.723 22.810 21.663 1.00 43.75 90 TYR A N 1
ATOM 662 C CA . TYR A 1 90 ? -25.228 23.539 22.827 1.00 43.75 90 TYR A CA 1
ATOM 663 C C . TYR A 1 90 ? -26.381 23.677 23.828 1.00 43.75 90 TYR A C 1
ATOM 665 O O . TYR A 1 90 ? -27.227 24.555 23.683 1.00 43.75 90 TYR A O 1
ATOM 673 N N . ILE A 1 91 ? -26.441 22.813 24.839 1.00 40.75 91 ILE A N 1
ATOM 674 C CA . ILE A 1 91 ? -27.305 23.031 26.003 1.00 40.75 91 ILE A CA 1
ATOM 675 C C . ILE A 1 91 ? -26.467 23.605 27.139 1.00 40.75 91 ILE A C 1
ATOM 677 O O . ILE A 1 91 ? -25.813 22.893 27.900 1.00 40.75 91 ILE A O 1
ATOM 681 N N . SER A 1 92 ? -26.517 24.935 27.232 1.00 39.19 92 SER A N 1
ATOM 682 C CA . SER A 1 92 ? -26.317 25.675 28.474 1.00 39.19 92 SER A CA 1
ATOM 683 C C . SER A 1 92 ? -27.108 25.003 29.590 1.00 39.19 92 SER A C 1
ATOM 685 O O . SER A 1 92 ? -28.334 24.962 29.546 1.00 39.19 92 SER A O 1
ATOM 687 N N . SER A 1 93 ? -26.415 24.498 30.605 1.00 36.03 93 SER A N 1
ATOM 688 C CA . SER A 1 93 ? -27.047 24.119 31.869 1.00 36.03 93 SER A CA 1
ATOM 689 C C . SER A 1 93 ? -27.002 25.318 32.811 1.00 36.03 93 SER A C 1
ATOM 691 O O . SER A 1 93 ? -26.199 25.380 33.734 1.00 36.03 93 SER A O 1
ATOM 693 N N . THR A 1 94 ? -27.858 26.300 32.536 1.00 43.44 94 THR A N 1
ATOM 694 C CA . THR A 1 94 ? -28.319 27.277 33.527 1.00 43.44 94 THR A CA 1
ATOM 695 C C . THR A 1 94 ? -29.752 26.902 33.899 1.00 43.44 94 THR A C 1
ATOM 697 O O . THR A 1 94 ? -30.704 27.423 33.326 1.00 43.44 94 THR A O 1
ATOM 700 N N . SER A 1 95 ? -29.914 25.963 34.829 1.00 39.41 95 SER A N 1
ATOM 701 C CA . SER A 1 95 ? -31.146 25.807 35.614 1.00 39.41 95 SER A CA 1
ATOM 702 C C . SER A 1 95 ? -30.791 26.292 37.017 1.00 39.41 95 SER A C 1
ATOM 704 O O . SER A 1 95 ? -30.076 25.613 37.750 1.00 39.41 95 SER A O 1
ATOM 706 N N . LEU A 1 96 ? -30.958 27.585 37.297 1.00 44.44 96 LEU A N 1
ATOM 707 C CA . LEU A 1 96 ? -32.209 28.156 37.800 1.00 44.44 96 LEU A CA 1
ATOM 708 C C . LEU A 1 96 ? -32.749 27.294 38.943 1.00 44.44 96 LEU A C 1
ATOM 710 O O . LEU A 1 96 ? -33.254 26.197 38.726 1.00 44.44 96 LEU A O 1
ATOM 714 N N . VAL A 1 97 ? -32.541 27.825 40.145 1.00 52.34 97 VAL A N 1
ATOM 715 C CA . VAL A 1 97 ? -33.085 27.368 41.419 1.00 52.34 97 VAL A CA 1
ATOM 716 C C . VAL A 1 97 ? -34.587 27.185 41.248 1.00 52.34 97 VAL A C 1
ATOM 718 O O . VAL A 1 97 ? -35.322 28.168 41.213 1.00 52.34 97 VAL A O 1
ATOM 721 N N . ASP A 1 98 ? -35.019 25.936 41.111 1.00 40.50 98 ASP A N 1
ATOM 722 C CA . ASP A 1 98 ? -36.390 25.573 41.420 1.00 40.50 98 ASP A CA 1
ATOM 723 C C . ASP A 1 98 ? -36.398 25.231 42.907 1.00 40.50 98 ASP A C 1
ATOM 725 O O . ASP A 1 98 ? -35.644 24.367 43.371 1.00 40.50 98 ASP A O 1
ATOM 729 N N . GLY A 1 99 ? -37.136 26.040 43.660 1.00 49.34 99 GLY A N 1
ATOM 730 C CA . GLY A 1 99 ? -37.314 25.878 45.089 1.00 49.34 99 GLY A CA 1
ATOM 731 C C . GLY A 1 99 ? -38.099 24.604 45.340 1.00 49.34 99 GLY A C 1
ATOM 732 O O . GLY A 1 99 ? -39.322 24.619 45.305 1.00 49.34 99 GLY A O 1
ATOM 733 N N . ASP A 1 100 ? -37.384 23.512 45.579 1.00 44.78 100 ASP A N 1
ATOM 734 C CA . ASP A 1 100 ? -37.954 22.341 46.224 1.00 44.78 100 ASP A CA 1
ATOM 735 C C . ASP A 1 100 ? -37.679 22.456 47.723 1.00 44.78 100 ASP A C 1
ATOM 737 O O . ASP A 1 100 ? -36.520 22.545 48.149 1.00 44.78 100 ASP A O 1
ATOM 741 N N . ASP A 1 101 ? -38.769 22.492 48.490 1.00 54.56 101 ASP A N 1
ATOM 742 C CA . ASP A 1 101 ? -38.871 22.553 49.947 1.00 54.56 101 ASP A CA 1
ATOM 743 C C . ASP A 1 101 ? -38.239 21.318 50.609 1.00 54.56 101 ASP A C 1
ATOM 745 O O . ASP A 1 101 ? -38.858 20.591 51.381 1.00 54.56 101 ASP A O 1
ATOM 749 N N . ASN A 1 102 ? -36.943 21.107 50.415 1.00 49.62 102 ASN A N 1
ATOM 750 C CA . ASN A 1 102 ? -36.144 20.397 51.397 1.00 49.62 102 ASN A CA 1
ATOM 751 C C . ASN A 1 102 ? -35.698 21.423 52.426 1.00 49.62 102 ASN A C 1
ATOM 753 O O . ASN A 1 102 ? -34.512 21.723 52.588 1.00 49.62 102 ASN A O 1
ATOM 757 N N . THR A 1 103 ? -36.704 21.954 53.130 1.00 44.75 103 THR A N 1
ATOM 758 C CA . THR A 1 103 ? -36.533 22.417 54.498 1.00 44.75 103 THR A CA 1
ATOM 759 C C . THR A 1 103 ? -35.729 21.316 55.170 1.00 44.75 103 THR A C 1
ATOM 761 O O . THR A 1 103 ? -36.219 20.201 55.350 1.00 44.75 103 THR A O 1
ATOM 764 N N . PHE A 1 104 ? -34.450 21.589 55.433 1.00 46.47 104 PHE A N 1
ATOM 765 C CA . PHE A 1 104 ? -33.638 20.807 56.347 1.00 46.47 104 PHE A CA 1
ATOM 766 C C . PHE A 1 104 ? -34.304 20.980 57.710 1.00 46.47 104 PHE A C 1
ATOM 768 O O . PHE A 1 104 ? -33.899 21.806 58.526 1.00 46.47 104 PHE A O 1
ATOM 775 N N . ASP A 1 105 ? -35.403 20.251 57.892 1.00 44.34 105 ASP A N 1
ATOM 776 C CA . ASP A 1 105 ? -36.121 20.130 59.132 1.00 44.34 105 ASP A CA 1
ATOM 777 C C . ASP A 1 105 ? -35.166 19.411 60.069 1.00 44.34 105 ASP A C 1
ATOM 779 O O . ASP A 1 105 ? -34.986 18.190 60.061 1.00 44.34 105 ASP A O 1
ATOM 783 N N . LEU A 1 106 ? -34.489 20.228 60.862 1.00 45.53 106 LEU A N 1
ATOM 784 C CA . LEU A 1 106 ? -33.744 19.838 62.040 1.00 45.53 106 LEU A CA 1
ATOM 785 C C . LEU A 1 106 ? -34.735 19.441 63.159 1.00 45.53 106 LEU A C 1
ATOM 787 O O . LEU A 1 106 ? -34.511 19.732 64.331 1.00 45.53 106 LEU A O 1
ATOM 791 N N . GLY A 1 107 ? -35.837 18.776 62.799 1.00 42.88 107 GLY A N 1
ATOM 792 C CA . GLY A 1 107 ? -36.845 18.189 63.663 1.00 42.88 107 GLY A CA 1
ATOM 793 C C . GLY A 1 107 ? -36.324 16.883 64.242 1.00 42.88 107 GLY A C 1
ATOM 794 O O . GLY A 1 107 ? -36.681 15.783 63.824 1.00 42.88 107 GLY A O 1
ATOM 795 N N . PHE A 1 108 ? -35.448 16.996 65.236 1.00 49.00 108 PHE A N 1
ATOM 796 C CA . PHE A 1 108 ? -34.960 15.879 66.051 1.00 49.00 108 PHE A CA 1
ATOM 797 C C . PHE A 1 108 ? -36.035 15.261 66.973 1.00 49.00 108 PHE A C 1
ATOM 799 O O . PHE A 1 108 ? -35.683 14.576 67.931 1.00 49.00 108 PHE A O 1
ATOM 806 N N . ALA A 1 109 ? -37.328 15.484 66.726 1.00 46.94 109 ALA A N 1
ATOM 807 C CA . ALA A 1 109 ? -38.368 15.188 67.704 1.00 46.94 109 ALA A CA 1
ATOM 808 C C . ALA A 1 109 ? -39.730 14.834 67.084 1.00 46.94 109 ALA A C 1
ATOM 810 O O . ALA A 1 109 ? -40.734 15.417 67.458 1.00 46.94 109 ALA A O 1
ATOM 811 N N . GLU A 1 110 ? -39.787 13.860 66.176 1.00 55.91 110 GLU A N 1
ATOM 812 C CA . GLU A 1 110 ? -40.993 13.030 66.048 1.00 55.91 110 GLU A CA 1
ATOM 813 C C . GLU A 1 110 ? -40.604 11.668 65.445 1.00 55.91 110 GLU A C 1
ATOM 815 O O . GLU A 1 110 ? -40.026 11.581 64.356 1.00 55.91 110 GLU A O 1
ATOM 820 N N . ASP A 1 111 ? -40.901 10.583 66.162 1.00 61.22 111 ASP A N 1
ATOM 821 C CA . ASP A 1 111 ? -40.616 9.184 65.794 1.00 61.22 111 ASP A CA 1
ATOM 822 C C . ASP A 1 111 ? -41.499 8.668 64.632 1.00 61.22 111 ASP A C 1
ATOM 824 O O . ASP A 1 111 ? -41.738 7.467 64.482 1.00 61.22 111 ASP A O 1
ATOM 828 N N . VAL A 1 112 ? -42.003 9.568 63.784 1.00 75.69 112 VAL A N 1
ATOM 829 C CA . VAL A 1 112 ? -42.959 9.251 62.723 1.00 75.69 112 VAL A CA 1
ATOM 830 C C . VAL A 1 112 ? -42.221 9.101 61.397 1.00 75.69 112 VAL A C 1
ATOM 832 O O . VAL A 1 112 ? -41.659 10.040 60.839 1.00 75.69 112 VAL A O 1
ATOM 835 N N . TYR A 1 113 ? -42.204 7.870 60.898 1.00 83.25 113 TYR A N 1
ATOM 836 C CA . TYR A 1 113 ? -41.734 7.534 59.559 1.00 83.25 113 TYR A CA 1
ATOM 837 C C . TYR A 1 113 ? -42.728 8.028 58.501 1.00 83.25 113 TYR A C 1
ATOM 839 O O . TYR A 1 113 ? -43.942 7.935 58.688 1.00 83.25 113 TYR A O 1
ATOM 847 N N . THR A 1 114 ? -42.231 8.471 57.347 1.00 87.69 114 THR A N 1
ATOM 848 C CA . THR A 1 114 ? -43.091 8.759 56.187 1.00 87.69 114 THR A CA 1
ATOM 849 C C . THR A 1 114 ? -43.745 7.479 55.649 1.00 87.69 114 THR A C 1
ATOM 851 O O . THR A 1 114 ? -43.234 6.374 55.846 1.00 87.69 114 THR A O 1
ATOM 854 N N . ALA A 1 115 ? -44.858 7.597 54.914 1.00 86.38 115 ALA A N 1
ATOM 855 C CA . ALA A 1 115 ? -45.565 6.438 54.347 1.00 86.38 115 ALA A CA 1
ATOM 856 C C . ALA A 1 115 ? -44.649 5.532 53.491 1.00 86.38 115 ALA A C 1
ATOM 858 O O . ALA A 1 115 ? -44.700 4.307 53.596 1.00 86.38 115 ALA A O 1
ATOM 859 N N . ASN A 1 116 ? -43.747 6.135 52.709 1.00 86.62 116 ASN A N 1
ATOM 860 C CA . ASN A 1 116 ? -42.753 5.426 51.897 1.00 86.62 116 ASN A CA 1
ATOM 861 C C . ASN A 1 116 ? -41.678 4.731 52.757 1.00 86.62 116 ASN A C 1
ATOM 863 O O . ASN A 1 116 ? -41.203 3.645 52.426 1.00 86.62 116 ASN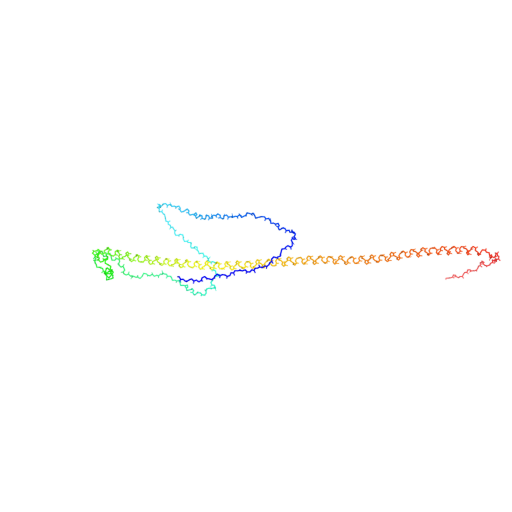 A O 1
ATOM 867 N N . GLU A 1 117 ? -41.277 5.334 53.878 1.00 88.19 117 GLU A N 1
ATOM 868 C CA . GLU A 1 117 ? -40.352 4.698 54.818 1.00 88.19 117 GLU A CA 1
ATOM 869 C C . GLU A 1 117 ? -41.003 3.521 55.538 1.00 88.19 117 GLU A C 1
ATOM 871 O O . GLU A 1 117 ? -40.399 2.453 55.598 1.00 88.19 117 GLU A O 1
ATOM 876 N N . LEU A 1 118 ? -42.248 3.664 55.999 1.00 88.38 118 LEU A N 1
ATOM 877 C CA . LEU A 1 118 ? -43.032 2.575 56.595 1.00 88.38 118 LEU A CA 1
ATOM 878 C C . LEU A 1 118 ? -43.173 1.385 55.644 1.00 88.38 118 LEU A C 1
ATOM 880 O O . LEU A 1 118 ? -42.987 0.241 56.058 1.00 88.38 118 LEU A O 1
ATOM 884 N N . GLU A 1 119 ? -43.429 1.641 54.362 1.00 89.75 119 GLU A N 1
ATOM 885 C CA . GLU A 1 119 ? -43.479 0.602 53.333 1.00 89.75 119 GLU A CA 1
ATOM 886 C C . GLU A 1 119 ? -42.118 -0.093 53.143 1.00 89.75 119 GLU A C 1
ATOM 888 O O . GLU A 1 119 ? -42.030 -1.320 53.053 1.00 89.75 119 GLU A O 1
ATOM 893 N N . LYS A 1 120 ? -41.020 0.670 53.119 1.00 89.81 120 LYS A N 1
ATOM 894 C CA . LYS A 1 120 ? -39.662 0.111 53.009 1.00 89.81 120 LYS A CA 1
ATOM 895 C C . LYS A 1 120 ? -39.262 -0.687 54.256 1.00 89.81 120 LYS A C 1
ATOM 897 O O . LYS A 1 120 ? -38.574 -1.703 54.130 1.00 89.81 120 LYS A O 1
ATOM 902 N N . ILE A 1 121 ? -39.690 -0.255 55.442 1.00 89.19 121 ILE A N 1
ATOM 903 C CA . ILE A 1 121 ? -39.443 -0.928 56.723 1.00 89.19 121 ILE A CA 1
ATOM 904 C C . ILE A 1 121 ? -40.240 -2.232 56.805 1.00 89.19 121 ILE A C 1
ATOM 906 O O . ILE A 1 121 ? -39.657 -3.261 57.150 1.00 89.19 121 ILE A O 1
ATOM 910 N N . SER A 1 122 ? -41.524 -2.229 56.429 1.00 88.81 122 SER A N 1
ATOM 911 C CA . SER A 1 122 ? -42.382 -3.425 56.463 1.00 88.81 122 SER A CA 1
ATOM 912 C C . SER A 1 122 ? -41.900 -4.513 55.500 1.00 88.81 122 SER A C 1
ATOM 914 O O . SER A 1 122 ? -41.888 -5.694 55.844 1.00 88.81 122 SER A O 1
ATOM 916 N N . LYS A 1 123 ? -41.387 -4.121 54.328 1.00 90.25 123 LYS A N 1
ATOM 917 C CA . LYS A 1 123 ? -40.774 -5.030 53.345 1.00 90.25 123 LYS A CA 1
ATOM 918 C C . LYS A 1 123 ? -39.416 -5.591 53.781 1.00 90.25 123 LYS A C 1
ATOM 920 O O . LYS A 1 123 ? -38.924 -6.540 53.172 1.00 90.25 123 LYS A O 1
ATOM 925 N N . CYS A 1 124 ? -38.769 -5.014 54.797 1.00 90.56 124 CYS A N 1
ATOM 926 C CA . CYS A 1 124 ? -37.445 -5.429 55.257 1.00 90.56 124 CYS A CA 1
ATOM 927 C C . CYS A 1 124 ? -37.469 -5.913 56.715 1.00 90.56 124 CYS A C 1
ATOM 929 O O . CYS A 1 124 ? -37.356 -5.099 57.633 1.00 90.56 124 CYS A O 1
ATOM 931 N N . PRO A 1 125 ? -37.444 -7.236 56.973 1.00 88.88 125 PRO A N 1
ATOM 932 C CA . PRO A 1 125 ? -37.499 -7.776 58.337 1.00 88.88 125 PRO A CA 1
ATOM 933 C C . PRO A 1 125 ? -36.316 -7.334 59.214 1.00 88.88 125 PRO A C 1
ATOM 935 O O . PRO A 1 125 ? -36.426 -7.282 60.435 1.00 88.88 125 PRO A O 1
ATOM 938 N N . LYS A 1 126 ? -35.176 -6.976 58.605 1.00 90.12 126 LYS A N 1
ATOM 939 C CA . LYS A 1 126 ? -34.021 -6.403 59.316 1.00 90.12 126 LYS A CA 1
ATOM 940 C C . LYS A 1 126 ? -34.273 -4.977 59.815 1.00 90.12 126 LYS A C 1
ATOM 942 O O . LYS A 1 126 ? -33.731 -4.634 60.855 1.00 90.12 126 LYS A O 1
ATOM 947 N N . LEU A 1 127 ? -35.052 -4.175 59.082 1.00 89.38 127 LEU A N 1
ATOM 948 C CA . LEU A 1 127 ? -35.423 -2.809 59.471 1.00 89.38 127 LEU A CA 1
ATOM 949 C C . LEU A 1 127 ? -36.572 -2.826 60.482 1.00 89.38 127 LEU A C 1
ATOM 951 O O . LEU A 1 127 ? -36.499 -2.124 61.482 1.00 89.38 127 LEU A O 1
ATOM 955 N N . SER A 1 128 ? -37.566 -3.696 60.282 1.00 87.69 128 SER A N 1
ATOM 956 C CA . SER A 1 128 ? -38.682 -3.883 61.220 1.00 87.69 128 SER A CA 1
ATOM 957 C C . SER A 1 128 ? -38.210 -4.249 62.639 1.00 87.69 128 SER A C 1
ATOM 959 O O . SER A 1 128 ? -38.674 -3.666 63.612 1.00 87.69 128 SER A O 1
ATOM 961 N N . LYS A 1 129 ? -37.204 -5.126 62.781 1.00 89.38 129 LYS A N 1
ATOM 962 C CA . LYS A 1 129 ? -36.640 -5.505 64.097 1.00 89.38 129 LYS A CA 1
ATOM 963 C C . LYS A 1 129 ? -35.950 -4.368 64.858 1.00 89.38 129 LYS A C 1
ATOM 965 O O . LYS A 1 129 ? -35.739 -4.492 66.058 1.00 89.38 129 LYS A O 1
ATOM 970 N N . ILE A 1 130 ? -35.543 -3.305 64.169 1.00 89.50 130 ILE A N 1
ATOM 971 C CA . ILE A 1 130 ? -34.829 -2.160 64.754 1.00 89.50 130 ILE A CA 1
ATOM 972 C C . ILE A 1 130 ? -35.649 -0.869 64.658 1.00 89.50 130 ILE A C 1
ATOM 974 O O . ILE A 1 130 ? -35.095 0.210 64.834 1.00 89.50 130 ILE A O 1
ATOM 978 N N . GLN A 1 131 ? -36.955 -0.974 64.392 1.00 85.88 131 GLN A N 1
ATOM 979 C CA . GLN A 1 131 ? -37.864 0.162 64.217 1.00 85.88 131 GLN A CA 1
ATOM 980 C C . GLN A 1 131 ? -37.918 1.091 65.443 1.00 85.88 131 GLN A C 1
ATOM 982 O O . GLN A 1 131 ? -38.201 2.276 65.289 1.00 85.88 131 GLN A O 1
ATOM 987 N N . ASN A 1 132 ? -37.572 0.567 66.623 1.00 86.88 132 ASN A N 1
ATOM 988 C CA . ASN A 1 132 ? -37.451 1.308 67.882 1.00 86.88 132 ASN A CA 1
ATOM 989 C C . ASN A 1 132 ? -36.296 2.334 67.885 1.00 86.88 132 ASN A C 1
ATOM 991 O O . ASN A 1 132 ? -36.211 3.136 68.806 1.00 86.88 132 ASN A O 1
ATOM 995 N N . ASP A 1 133 ? -35.395 2.299 66.893 1.00 89.88 133 ASP A N 1
ATOM 996 C CA . ASP A 1 133 ? -34.328 3.290 66.686 1.00 89.88 133 ASP A CA 1
ATOM 997 C C . ASP A 1 133 ? -34.470 3.935 65.289 1.00 89.88 133 ASP A C 1
ATOM 999 O O . ASP A 1 133 ? -33.839 3.492 64.313 1.00 89.88 133 ASP A O 1
ATOM 1003 N N . PRO A 1 134 ? -35.296 4.994 65.164 1.00 88.00 134 PRO A N 1
ATOM 1004 C CA . PRO A 1 134 ? -35.563 5.655 63.888 1.00 88.00 134 PRO A CA 1
ATOM 1005 C C . PRO A 1 134 ? -34.324 6.235 63.219 1.00 88.00 134 PRO A C 1
ATOM 1007 O O . PRO A 1 134 ? -34.189 6.176 61.993 1.00 88.00 134 PRO A O 1
ATOM 1010 N N . LYS A 1 135 ? -33.359 6.722 64.003 1.00 89.44 135 LYS A N 1
ATOM 1011 C CA . LYS A 1 135 ? -32.101 7.264 63.477 1.00 89.44 135 LYS A CA 1
ATOM 1012 C C . LYS A 1 135 ? -31.295 6.183 62.763 1.00 89.44 135 LYS A C 1
ATOM 1014 O O . LYS A 1 135 ? -30.784 6.405 61.660 1.00 89.44 135 LYS A O 1
ATOM 1019 N N . LYS A 1 136 ? -31.183 4.998 63.365 1.00 91.31 136 LYS A N 1
ATOM 1020 C CA . LYS A 1 136 ? -30.477 3.866 62.756 1.00 91.31 136 LYS A CA 1
ATOM 1021 C C . LYS A 1 136 ? -31.193 3.350 61.513 1.00 91.31 136 LYS A C 1
ATOM 1023 O O . LYS A 1 136 ? -30.516 3.050 60.526 1.00 91.31 136 LYS A O 1
ATOM 1028 N N . VAL A 1 137 ? -32.525 3.285 61.532 1.00 92.44 137 VAL A N 1
ATOM 1029 C CA . VAL A 1 137 ? -33.331 2.895 60.364 1.00 92.44 137 VAL A CA 1
ATOM 1030 C C . VAL A 1 137 ? -33.099 3.851 59.195 1.00 92.44 137 VAL A C 1
ATOM 1032 O O . VAL A 1 137 ? -32.674 3.394 58.129 1.00 92.44 137 VAL A O 1
ATOM 1035 N N . ARG A 1 138 ? -33.261 5.168 59.401 1.00 91.31 138 ARG A N 1
ATOM 1036 C CA . ARG A 1 138 ? -33.020 6.183 58.359 1.00 91.31 138 ARG A CA 1
ATOM 1037 C C . ARG A 1 138 ? -31.589 6.103 57.816 1.00 91.31 138 ARG A C 1
ATOM 1039 O O . ARG A 1 138 ? -31.387 6.124 56.603 1.00 91.31 138 ARG A O 1
ATOM 1046 N N . ARG A 1 139 ? -30.584 5.888 58.680 1.00 94.81 139 ARG A N 1
ATOM 1047 C CA . ARG A 1 139 ? -29.181 5.705 58.254 1.00 94.81 139 ARG A CA 1
ATOM 1048 C C . ARG A 1 139 ? -28.993 4.495 57.340 1.00 94.81 139 ARG A C 1
ATOM 1050 O O . ARG A 1 139 ? -28.280 4.588 56.343 1.00 94.81 139 ARG A O 1
ATOM 1057 N N . ILE A 1 140 ? -29.586 3.349 57.681 1.00 94.56 140 ILE A N 1
ATOM 1058 C CA . ILE A 1 140 ? -29.472 2.130 56.865 1.00 94.56 140 ILE A CA 1
ATOM 1059 C C . ILE A 1 140 ? -30.174 2.325 55.522 1.00 94.56 140 ILE A C 1
ATOM 1061 O O . ILE A 1 140 ? -29.636 1.911 54.497 1.00 94.56 140 ILE A O 1
ATOM 1065 N N . MET A 1 141 ? -31.335 2.978 55.508 1.00 93.06 141 MET A N 1
ATOM 1066 C CA . MET A 1 141 ? -32.053 3.283 54.273 1.00 93.06 141 MET A CA 1
ATOM 1067 C C . MET A 1 141 ? -31.252 4.212 53.355 1.00 93.06 141 MET A C 1
ATOM 1069 O O . MET A 1 141 ? -31.052 3.875 52.190 1.00 93.06 141 MET A O 1
ATOM 1073 N N . ALA A 1 142 ? -30.704 5.307 53.890 1.00 94.44 142 ALA A N 1
ATOM 1074 C CA . ALA A 1 142 ? -29.846 6.221 53.136 1.00 94.44 142 ALA A CA 1
ATOM 1075 C C . ALA A 1 142 ? -28.565 5.534 52.624 1.00 94.44 142 ALA A C 1
ATOM 1077 O O . ALA A 1 142 ? -28.125 5.765 51.495 1.00 94.44 142 ALA A O 1
ATOM 1078 N N . ASN A 1 143 ? -27.965 4.641 53.419 1.00 96.69 143 ASN A N 1
ATOM 1079 C CA . ASN A 1 143 ? -26.814 3.853 52.978 1.00 96.69 143 ASN A CA 1
ATOM 1080 C C . ASN A 1 143 ? -27.197 2.880 51.854 1.00 96.69 143 ASN A C 1
ATOM 1082 O O . ASN A 1 143 ? -26.484 2.787 50.863 1.00 96.69 143 ASN A O 1
ATOM 1086 N N . ARG A 1 144 ? -28.348 2.206 51.962 1.00 95.62 144 ARG A N 1
ATOM 1087 C CA . ARG A 1 144 ? -28.844 1.306 50.916 1.00 95.62 144 ARG A CA 1
ATOM 1088 C C . ARG A 1 144 ? -29.062 2.053 49.606 1.00 95.62 144 ARG A C 1
ATOM 1090 O O . ARG A 1 144 ? -28.609 1.589 48.566 1.00 95.62 144 ARG A O 1
ATOM 1097 N N . GLU A 1 145 ? -29.706 3.211 49.669 1.00 94.94 145 GLU A N 1
ATOM 1098 C CA . GLU A 1 145 ? -29.950 4.044 48.496 1.00 94.94 145 GLU A CA 1
ATOM 1099 C C . GLU A 1 145 ? -28.644 4.575 47.881 1.00 94.94 145 GLU A C 1
ATOM 1101 O O . GLU A 1 145 ? -28.447 4.504 46.668 1.00 94.94 145 GLU A O 1
ATOM 1106 N N . SER A 1 146 ? -27.704 5.060 48.695 1.00 96.38 146 SER A N 1
ATOM 1107 C CA . SER A 1 146 ? -26.398 5.508 48.187 1.00 96.38 146 SER A CA 1
ATOM 1108 C C . SER A 1 146 ? -25.547 4.356 47.638 1.00 96.38 146 SER A C 1
ATOM 1110 O O . SER A 1 146 ? -24.871 4.539 46.625 1.00 96.38 146 SER A O 1
ATOM 1112 N N . ALA A 1 147 ? -25.619 3.159 48.227 1.00 97.56 147 ALA A N 1
ATOM 1113 C CA . ALA A 1 147 ? -24.987 1.952 47.700 1.00 97.56 147 ALA A CA 1
ATOM 1114 C C . ALA A 1 147 ? -25.598 1.531 46.354 1.00 97.56 147 ALA A C 1
ATOM 1116 O O . ALA A 1 147 ? -24.858 1.217 45.425 1.00 97.56 147 ALA A O 1
ATOM 1117 N N . GLU A 1 148 ? -26.924 1.594 46.206 1.00 97.25 148 GLU A N 1
ATOM 1118 C CA . GLU A 1 148 ? -27.615 1.332 44.938 1.00 97.25 148 GLU A CA 1
ATOM 1119 C C . GLU A 1 148 ? -27.202 2.334 43.853 1.00 97.25 148 GLU A C 1
ATOM 1121 O O . GLU A 1 148 ? -26.801 1.934 42.757 1.00 97.25 148 GLU A O 1
ATOM 1126 N N . ARG A 1 149 ? -27.189 3.636 44.171 1.00 97.31 149 ARG A N 1
ATOM 1127 C CA . ARG A 1 149 ? -26.698 4.678 43.253 1.00 97.31 149 ARG A CA 1
ATOM 1128 C C . ARG A 1 149 ? -25.224 4.465 42.889 1.00 97.31 149 ARG A C 1
ATOM 1130 O O . ARG A 1 149 ? -24.853 4.659 41.734 1.00 97.31 149 ARG A O 1
ATOM 1137 N N . SER A 1 150 ? -24.386 4.062 43.845 1.00 98.06 150 SER A N 1
ATOM 1138 C CA . SER A 1 150 ? -22.965 3.767 43.613 1.00 98.06 150 SER A CA 1
ATOM 1139 C C . SER A 1 150 ? -22.782 2.564 42.686 1.00 98.06 150 SER A C 1
ATOM 1141 O O . SER A 1 150 ? -22.025 2.645 41.720 1.00 98.06 150 SER A O 1
ATOM 1143 N N . ASN A 1 151 ? -23.536 1.485 42.907 1.00 98.12 151 ASN A N 1
ATOM 1144 C CA . ASN A 1 151 ? -23.532 0.313 42.034 1.00 98.12 151 ASN A CA 1
ATOM 1145 C C . ASN A 1 151 ? -24.016 0.658 40.624 1.00 98.12 151 ASN A C 1
ATOM 1147 O O . ASN A 1 151 ? -23.379 0.248 39.657 1.00 98.12 151 ASN A O 1
ATOM 1151 N N . LYS A 1 152 ? -25.074 1.470 40.492 1.00 98.06 152 LYS A N 1
ATOM 1152 C CA . LYS A 1 152 ? -25.553 1.954 39.190 1.00 98.06 152 LYS A CA 1
ATOM 1153 C C . LYS A 1 152 ? -24.469 2.737 38.448 1.00 98.06 152 LYS A C 1
ATOM 1155 O O . LYS A 1 152 ? -24.191 2.429 37.295 1.00 98.06 152 LYS A O 1
ATOM 1160 N N . LYS A 1 153 ? -23.828 3.706 39.112 1.00 98.50 153 LYS A N 1
ATOM 1161 C CA . LYS A 1 153 ? -22.741 4.504 38.517 1.00 98.50 153 LYS A CA 1
ATOM 1162 C C . LYS A 1 153 ? -21.564 3.629 38.085 1.00 98.50 153 LYS A C 1
ATOM 1164 O O . LYS A 1 153 ? -21.072 3.782 36.973 1.00 98.50 153 LYS A O 1
ATOM 1169 N N . LYS A 1 154 ? -21.134 2.691 38.936 1.00 98.56 154 LYS A N 1
ATOM 1170 C CA . LYS A 1 154 ? -20.057 1.745 38.601 1.00 98.56 154 LYS A CA 1
ATOM 1171 C C . LYS A 1 154 ? -20.431 0.849 37.423 1.00 98.56 154 LYS A C 1
ATOM 1173 O O . LYS A 1 154 ? -19.615 0.685 36.528 1.00 98.56 154 LYS A O 1
ATOM 1178 N N . GLY A 1 155 ? -21.655 0.322 37.391 1.00 98.50 155 GLY A N 1
ATOM 1179 C CA . GLY A 1 155 ? -22.155 -0.476 36.271 1.00 98.50 155 GLY A CA 1
ATOM 1180 C C . GLY A 1 155 ? -22.155 0.309 34.959 1.00 98.50 155 GLY A C 1
ATOM 1181 O O . GLY A 1 155 ? -21.623 -0.173 33.966 1.00 98.50 155 GLY A O 1
ATOM 1182 N N . GLN A 1 156 ? -22.655 1.548 34.974 1.00 98.19 156 GLN A N 1
ATOM 1183 C CA . GLN A 1 156 ? -22.612 2.443 33.812 1.00 98.19 156 GLN A CA 1
ATOM 1184 C C . GLN A 1 156 ? -21.174 2.697 33.339 1.00 98.19 156 GLN A C 1
ATOM 1186 O O . GLN A 1 156 ? -20.888 2.551 32.153 1.00 98.19 156 GLN A O 1
ATOM 1191 N N . HIS A 1 157 ? -20.258 2.999 34.262 1.00 98.62 157 HIS A N 1
ATOM 1192 C CA . HIS A 1 157 ? -18.851 3.210 33.927 1.00 98.62 157 HIS A CA 1
ATOM 1193 C C . HIS A 1 157 ? -18.204 1.962 33.305 1.00 98.62 157 HIS A C 1
ATOM 1195 O O . HIS A 1 157 ? -17.513 2.076 32.300 1.00 98.62 157 HIS A O 1
ATOM 1201 N N . ILE A 1 158 ? -18.477 0.767 33.843 1.00 98.62 158 ILE A N 1
ATOM 1202 C CA . ILE A 1 158 ? -17.991 -0.497 33.269 1.00 98.62 158 ILE A CA 1
ATOM 1203 C C . ILE A 1 158 ? -18.518 -0.673 31.840 1.00 98.62 158 ILE A C 1
ATOM 1205 O O . ILE A 1 158 ? -17.729 -0.917 30.933 1.00 98.62 158 ILE A O 1
ATOM 1209 N N . THR A 1 159 ? -19.820 -0.475 31.607 1.00 98.50 159 THR A N 1
ATOM 1210 C CA . THR A 1 159 ? -20.393 -0.601 30.254 1.00 98.50 159 THR A CA 1
ATOM 1211 C C . THR A 1 159 ? -19.826 0.423 29.270 1.00 98.50 159 THR A C 1
ATOM 1213 O O . THR A 1 159 ? -19.655 0.129 28.087 1.00 98.50 159 THR A O 1
ATOM 1216 N N . GLU A 1 160 ? -19.507 1.629 29.743 1.00 98.50 160 GLU A N 1
ATOM 1217 C CA . GLU A 1 160 ? -18.870 2.653 28.923 1.00 98.50 160 GLU A CA 1
ATOM 1218 C C . GLU A 1 160 ? -17.436 2.267 28.552 1.00 98.50 160 GLU A C 1
ATOM 1220 O O . GLU A 1 160 ? -17.062 2.396 27.385 1.00 98.50 160 GLU A O 1
ATOM 1225 N N . LEU A 1 161 ? -16.667 1.729 29.503 1.00 98.81 161 LEU A N 1
ATOM 1226 C CA . LEU A 1 161 ? -15.334 1.194 29.237 1.00 98.81 161 LEU A CA 1
ATOM 1227 C C . LEU A 1 161 ? -15.385 0.044 28.227 1.00 98.81 161 LEU A C 1
ATOM 1229 O O . LEU A 1 161 ? -14.637 0.066 27.258 1.00 98.81 161 LEU A O 1
ATOM 1233 N N . GLU A 1 162 ? -16.30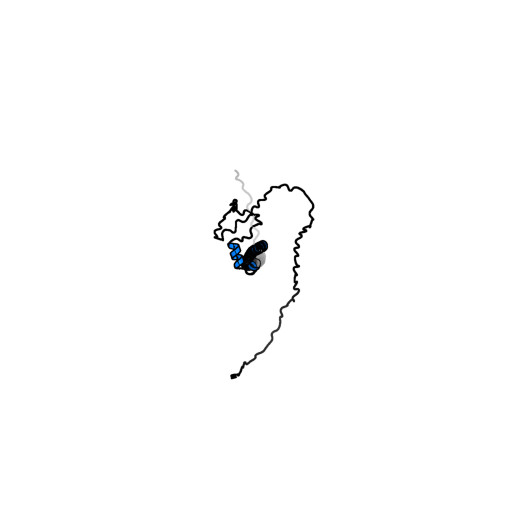7 -0.908 28.382 1.00 98.56 162 GLU A N 1
ATOM 1234 C CA . GLU A 1 162 ? -16.488 -2.011 27.427 1.00 98.56 162 GLU A CA 1
ATOM 1235 C C . GLU A 1 162 ? -16.838 -1.510 26.019 1.00 98.56 162 GLU A C 1
ATOM 1237 O O . GLU A 1 162 ? -16.338 -2.033 25.019 1.00 98.56 162 GLU A O 1
ATOM 1242 N N . ARG A 1 163 ? -17.687 -0.478 25.919 1.00 98.62 163 ARG A N 1
ATOM 1243 C CA . ARG A 1 163 ? -17.998 0.175 24.641 1.00 98.62 163 ARG A CA 1
ATOM 1244 C C . ARG A 1 163 ? -16.758 0.848 24.051 1.00 98.62 163 ARG A C 1
ATOM 1246 O O . ARG A 1 163 ? -16.544 0.741 22.845 1.00 98.62 163 ARG A O 1
ATOM 1253 N N . GLY A 1 164 ? -15.960 1.521 24.880 1.00 98.75 164 GLY A N 1
ATOM 1254 C CA . GLY A 1 164 ? -14.691 2.134 24.488 1.00 98.75 164 GLY A CA 1
ATOM 1255 C C . GLY A 1 164 ? -13.693 1.105 23.957 1.00 98.75 164 GLY A C 1
ATOM 1256 O O . GLY A 1 164 ? -13.162 1.283 22.866 1.00 98.75 164 GLY A O 1
ATOM 1257 N N . THR A 1 165 ? -13.512 -0.015 24.660 1.00 98.81 165 THR A N 1
ATOM 1258 C CA . THR A 1 165 ? -12.659 -1.126 24.215 1.00 98.81 165 THR A CA 1
ATOM 1259 C C . THR A 1 165 ? -13.103 -1.655 22.855 1.00 98.81 165 THR A C 1
ATOM 1261 O O . THR A 1 165 ? -12.294 -1.696 21.933 1.00 98.81 165 THR A O 1
ATOM 1264 N N . LYS A 1 166 ? -14.397 -1.955 22.677 1.00 98.62 166 LYS A N 1
ATOM 1265 C CA . LYS A 1 166 ? -14.938 -2.424 21.386 1.00 98.62 166 LYS A CA 1
ATOM 1266 C C . LYS A 1 166 ? -14.758 -1.404 20.261 1.00 98.62 166 LYS A C 1
ATOM 1268 O O . LYS A 1 166 ? -14.535 -1.778 19.111 1.00 98.62 166 LYS A O 1
ATOM 1273 N N . PHE A 1 167 ? -14.885 -0.114 20.573 1.00 98.62 167 PHE A N 1
ATOM 1274 C CA . PHE A 1 167 ? -14.655 0.957 19.609 1.00 98.62 167 PHE A CA 1
ATOM 1275 C C . PHE A 1 167 ? -13.193 0.981 19.151 1.00 98.62 167 PHE A C 1
ATOM 1277 O O . PHE A 1 167 ? -12.944 0.912 17.949 1.00 98.62 167 PHE A O 1
ATOM 1284 N N . PHE A 1 168 ? -12.242 0.989 20.089 1.00 98.75 168 PHE A N 1
ATOM 1285 C CA . PHE A 1 168 ? -10.816 0.977 19.761 1.00 98.75 168 PHE A CA 1
ATOM 1286 C C . PHE A 1 168 ? -10.385 -0.309 19.051 1.00 98.75 168 PHE A C 1
ATOM 1288 O O . PHE A 1 168 ? -9.586 -0.249 18.123 1.00 98.75 168 PHE A O 1
ATOM 1295 N N . GLU A 1 169 ? -10.937 -1.468 19.414 1.00 98.69 169 GLU A N 1
ATOM 1296 C CA . GLU A 1 169 ? -10.708 -2.726 18.691 1.00 98.69 169 GLU A CA 1
ATOM 1297 C C . GLU A 1 169 ? -11.156 -2.625 17.228 1.00 98.69 169 GLU A C 1
ATOM 1299 O O . GLU A 1 169 ? -10.410 -3.003 16.322 1.00 98.69 169 GLU A O 1
ATOM 1304 N N . LYS A 1 170 ? -12.352 -2.074 16.980 1.00 98.75 170 LYS A N 1
ATOM 1305 C CA . LYS A 1 170 ? -12.872 -1.867 15.622 1.00 98.75 170 LYS A CA 1
ATOM 1306 C C . LYS A 1 170 ? -12.018 -0.875 14.834 1.00 98.75 170 LYS A C 1
ATOM 1308 O O . LYS A 1 170 ? -11.744 -1.111 13.658 1.00 98.75 170 LYS A O 1
ATOM 1313 N N . GLU A 1 171 ? -11.612 0.224 15.461 1.00 98.62 171 GLU A N 1
ATOM 1314 C CA . GLU A 1 171 ? -10.750 1.229 14.840 1.00 98.62 171 GLU A CA 1
ATOM 1315 C C . GLU A 1 171 ? -9.376 0.644 14.498 1.00 98.62 171 GLU A C 1
ATOM 1317 O O . GLU A 1 171 ? -8.903 0.790 13.371 1.00 98.62 171 GLU A O 1
ATOM 1322 N N . ASN A 1 172 ? -8.778 -0.115 15.416 1.00 98.75 172 ASN A N 1
ATOM 1323 C CA . ASN A 1 172 ? -7.513 -0.798 15.182 1.00 98.75 172 ASN A CA 1
ATOM 1324 C C . ASN A 1 172 ? -7.628 -1.831 14.048 1.00 98.75 172 ASN A C 1
ATOM 1326 O O . ASN A 1 172 ? -6.785 -1.865 13.155 1.00 98.75 172 ASN A O 1
ATOM 1330 N N . ALA A 1 173 ? -8.706 -2.621 14.010 1.00 98.75 173 ALA A N 1
ATOM 1331 C CA . ALA A 1 173 ? -8.968 -3.548 12.907 1.00 98.75 173 ALA A CA 1
ATOM 1332 C C . ALA A 1 173 ? -9.087 -2.821 11.554 1.00 98.75 173 ALA A C 1
ATOM 1334 O O . ALA A 1 173 ? -8.555 -3.285 10.544 1.00 98.75 173 ALA A O 1
ATOM 1335 N N . LEU A 1 174 ? -9.733 -1.651 11.528 1.00 98.81 174 LEU A N 1
ATOM 1336 C CA . LEU A 1 174 ? -9.806 -0.811 10.333 1.00 98.81 174 LEU A CA 1
ATOM 1337 C C . LEU A 1 174 ? -8.420 -0.301 9.914 1.00 98.81 174 LEU A C 1
ATOM 1339 O O . LEU A 1 174 ? -8.086 -0.353 8.727 1.00 98.81 174 LEU A O 1
ATOM 1343 N N . MET A 1 175 ? -7.593 0.138 10.865 1.00 98.75 175 MET A N 1
ATOM 1344 C CA . MET A 1 175 ? -6.223 0.577 10.579 1.00 98.75 175 MET A CA 1
ATOM 1345 C C . MET A 1 175 ? -5.351 -0.564 10.051 1.00 98.75 175 MET A C 1
ATOM 1347 O O . MET A 1 175 ? -4.628 -0.369 9.074 1.00 98.75 175 MET A O 1
ATOM 1351 N N . ILE A 1 176 ? -5.473 -1.769 10.610 1.00 98.69 176 ILE A N 1
ATOM 1352 C CA . ILE A 1 176 ? -4.786 -2.973 10.117 1.00 98.69 176 ILE A CA 1
ATOM 1353 C C . ILE A 1 176 ? -5.197 -3.285 8.674 1.00 98.69 176 ILE A C 1
ATOM 1355 O O . ILE A 1 176 ? -4.338 -3.563 7.831 1.00 98.69 176 ILE A O 1
ATOM 1359 N N . ASN A 1 177 ? -6.490 -3.190 8.355 1.00 98.69 177 ASN A N 1
ATOM 1360 C CA . ASN A 1 177 ? -6.977 -3.388 6.990 1.00 98.69 177 ASN A CA 1
ATOM 1361 C C . ASN A 1 177 ? -6.379 -2.356 6.025 1.00 98.69 177 ASN A C 1
ATOM 1363 O O . ASN A 1 177 ? -5.898 -2.724 4.952 1.00 98.69 177 ASN A O 1
ATOM 1367 N N . LYS A 1 178 ? -6.347 -1.077 6.419 1.00 98.62 178 LYS A N 1
ATOM 1368 C CA . LYS A 1 178 ? -5.736 -0.007 5.618 1.00 98.62 178 LYS A CA 1
ATOM 1369 C C . LYS A 1 178 ? -4.240 -0.242 5.404 1.00 98.62 178 LYS A C 1
ATOM 1371 O O . LYS A 1 178 ? -3.768 -0.132 4.276 1.00 98.62 178 LYS A O 1
ATOM 1376 N N . MET A 1 179 ? -3.511 -0.610 6.456 1.00 98.81 179 MET A N 1
ATOM 1377 C CA . MET A 1 179 ? -2.086 -0.933 6.372 1.00 98.81 179 MET A CA 1
ATOM 1378 C C . MET A 1 179 ? -1.833 -2.106 5.418 1.00 98.81 179 MET A C 1
ATOM 1380 O O . MET A 1 179 ? -0.949 -2.042 4.570 1.00 98.81 179 MET A O 1
ATOM 1384 N N . THR A 1 180 ? -2.655 -3.154 5.503 1.00 98.69 180 THR A N 1
ATOM 1385 C CA . THR A 1 180 ? -2.553 -4.333 4.632 1.00 98.69 180 THR A CA 1
ATOM 1386 C C . THR A 1 180 ? -2.796 -3.982 3.162 1.00 98.69 180 THR A C 1
ATOM 1388 O O . THR A 1 180 ? -2.101 -4.496 2.289 1.00 98.69 180 THR A O 1
ATOM 1391 N N . MET A 1 181 ? -3.762 -3.106 2.868 1.00 98.62 181 MET A N 1
ATOM 1392 C CA . MET A 1 181 ? -4.002 -2.621 1.504 1.00 98.62 181 MET A CA 1
ATOM 1393 C C . MET A 1 181 ? -2.811 -1.825 0.968 1.00 98.62 181 MET A C 1
ATOM 1395 O O . MET A 1 181 ? -2.333 -2.111 -0.125 1.00 98.62 181 MET A O 1
ATOM 1399 N N . LEU A 1 182 ? -2.280 -0.894 1.763 1.00 98.75 182 LEU A N 1
ATOM 1400 C CA . LEU A 1 182 ? -1.117 -0.098 1.367 1.00 98.75 182 LEU A CA 1
ATOM 1401 C C . LEU A 1 182 ? 0.133 -0.957 1.144 1.00 98.75 182 LEU A C 1
ATOM 1403 O O . LEU A 1 182 ? 0.886 -0.705 0.206 1.00 98.75 182 LEU A O 1
ATOM 1407 N N . GLU A 1 183 ? 0.354 -1.988 1.962 1.00 98.69 183 GLU A N 1
ATOM 1408 C CA . GLU A 1 183 ? 1.488 -2.896 1.765 1.00 98.69 183 GLU A CA 1
ATOM 1409 C C . GLU A 1 183 ? 1.340 -3.705 0.466 1.00 98.69 183 GLU A C 1
ATOM 1411 O O . GLU A 1 183 ? 2.315 -3.873 -0.266 1.00 98.69 183 GLU A O 1
ATOM 1416 N N . LYS A 1 184 ? 0.119 -4.139 0.117 1.00 98.62 184 LYS A N 1
ATOM 1417 C CA . LYS A 1 184 ? -0.151 -4.781 -1.181 1.00 98.62 184 LYS A CA 1
ATOM 1418 C C . LYS A 1 184 ? 0.139 -3.835 -2.346 1.00 98.62 184 LYS A C 1
ATOM 1420 O O . LYS A 1 184 ? 0.847 -4.223 -3.273 1.00 98.62 184 LYS A O 1
ATOM 1425 N N . ASP A 1 185 ? -0.348 -2.597 -2.283 1.00 98.62 185 ASP A N 1
ATOM 1426 C CA . ASP A 1 185 ? -0.121 -1.599 -3.335 1.00 98.62 185 ASP A CA 1
ATOM 1427 C C . ASP A 1 185 ? 1.370 -1.286 -3.502 1.00 98.62 185 ASP A C 1
ATOM 1429 O O . ASP A 1 185 ? 1.876 -1.195 -4.622 1.00 98.62 185 ASP A O 1
ATOM 1433 N N . LYS A 1 186 ? 2.106 -1.190 -2.390 1.00 98.69 186 LYS A N 1
ATOM 1434 C CA . LYS A 1 186 ? 3.561 -1.012 -2.388 1.00 98.69 186 LYS A CA 1
ATOM 1435 C C . LYS A 1 186 ? 4.280 -2.158 -3.098 1.00 98.69 186 LYS A C 1
ATOM 1437 O O . LYS A 1 186 ? 5.184 -1.886 -3.888 1.00 98.69 186 LYS A O 1
ATOM 1442 N N . ILE A 1 187 ? 3.893 -3.410 -2.848 1.00 98.69 187 ILE A N 1
ATOM 1443 C CA . ILE A 1 187 ? 4.467 -4.577 -3.539 1.00 98.69 187 ILE A CA 1
ATOM 1444 C C . ILE A 1 187 ? 4.193 -4.484 -5.045 1.00 98.69 187 ILE A C 1
ATOM 1446 O O . ILE A 1 187 ? 5.126 -4.573 -5.840 1.00 98.69 187 ILE A O 1
ATOM 1450 N N . VAL A 1 188 ? 2.949 -4.200 -5.441 1.00 98.56 188 VAL A N 1
ATOM 1451 C CA . VAL A 1 188 ? 2.569 -4.055 -6.857 1.00 98.56 188 VAL A CA 1
ATOM 1452 C C . VAL A 1 188 ? 3.367 -2.943 -7.546 1.00 98.56 188 VAL A C 1
ATOM 1454 O O . VAL A 1 188 ? 3.868 -3.128 -8.655 1.00 98.56 188 VAL A O 1
ATOM 1457 N N . LEU A 1 189 ? 3.513 -1.780 -6.907 1.00 98.62 189 LEU A N 1
ATOM 1458 C CA . LEU A 1 189 ? 4.305 -0.672 -7.447 1.00 98.62 189 LEU A CA 1
ATOM 1459 C C . LEU A 1 189 ? 5.791 -1.020 -7.550 1.00 98.62 189 LEU A C 1
ATOM 1461 O O . LEU A 1 189 ? 6.453 -0.632 -8.512 1.00 98.62 189 LEU A O 1
ATOM 1465 N N . HIS A 1 190 ? 6.320 -1.757 -6.578 1.00 98.69 190 HIS A N 1
ATOM 1466 C CA . HIS A 1 190 ? 7.700 -2.216 -6.600 1.00 98.69 190 HIS A CA 1
ATOM 1467 C C . HIS A 1 190 ? 7.961 -3.200 -7.749 1.00 98.69 190 HIS A C 1
ATOM 1469 O O . HIS A 1 190 ? 8.991 -3.098 -8.416 1.00 98.69 190 HIS A O 1
ATOM 1475 N N . ASP A 1 191 ? 7.022 -4.099 -8.032 1.00 98.56 191 ASP A N 1
ATOM 1476 C CA . ASP A 1 191 ? 7.138 -5.028 -9.157 1.00 98.56 191 ASP A CA 1
ATOM 1477 C C . ASP A 1 191 ? 7.026 -4.303 -10.505 1.00 98.56 191 ASP A C 1
ATOM 1479 O O . ASP A 1 191 ? 7.871 -4.514 -11.374 1.00 98.56 191 ASP A O 1
ATOM 1483 N N . LYS A 1 192 ? 6.106 -3.336 -10.644 1.00 98.50 192 LYS A N 1
ATOM 1484 C CA . LYS A 1 192 ? 6.057 -2.445 -11.823 1.00 98.50 192 LYS A CA 1
ATOM 1485 C C . LYS A 1 192 ? 7.360 -1.671 -12.018 1.00 98.50 192 LYS A C 1
ATOM 1487 O O . LYS A 1 192 ? 7.852 -1.532 -13.132 1.00 98.50 192 LYS A O 1
ATOM 1492 N N . LYS A 1 193 ? 7.955 -1.175 -10.929 1.00 98.56 193 LYS A N 1
ATOM 1493 C CA . LYS A 1 193 ? 9.256 -0.497 -10.976 1.00 98.56 193 LYS A CA 1
ATOM 1494 C C . LYS A 1 193 ? 10.355 -1.429 -11.493 1.00 98.56 193 LYS A C 1
ATOM 1496 O O . LYS A 1 193 ? 11.188 -0.988 -12.281 1.00 98.56 193 LYS A O 1
ATOM 1501 N N . LYS A 1 194 ? 10.378 -2.692 -11.056 1.00 98.50 194 LYS A N 1
ATOM 1502 C CA . LYS A 1 194 ? 11.330 -3.690 -11.569 1.00 98.50 194 LYS A CA 1
ATOM 1503 C C . LYS A 1 194 ? 11.114 -3.958 -13.054 1.00 98.50 194 LYS A C 1
ATOM 1505 O O . LYS A 1 194 ? 12.090 -3.971 -13.792 1.00 98.50 194 LYS A O 1
ATOM 1510 N N . GLU A 1 195 ? 9.868 -4.125 -13.487 1.00 98.38 195 GLU A N 1
ATOM 1511 C CA . GLU A 1 195 ? 9.529 -4.319 -14.901 1.00 98.38 195 GLU A CA 1
ATOM 1512 C C . GLU A 1 195 ? 10.021 -3.146 -15.757 1.00 98.38 195 GLU A C 1
ATOM 1514 O O . GLU A 1 195 ? 10.714 -3.353 -16.752 1.00 98.38 195 GLU A O 1
ATOM 1519 N N . PHE A 1 196 ? 9.749 -1.907 -15.336 1.00 98.62 196 PHE A N 1
ATOM 1520 C CA . PHE A 1 196 ? 10.243 -0.727 -16.044 1.00 98.62 196 PHE A CA 1
ATOM 1521 C C . PHE A 1 196 ? 11.763 -0.646 -16.072 1.00 98.62 196 PHE A C 1
ATOM 1523 O O . PHE A 1 196 ? 12.320 -0.256 -17.093 1.00 98.62 196 PHE A O 1
ATOM 1530 N N . LYS A 1 197 ? 12.439 -1.040 -14.990 1.00 98.56 197 LYS A N 1
ATOM 1531 C CA . LYS A 1 197 ? 13.900 -1.102 -14.965 1.00 98.56 197 LYS A CA 1
ATOM 1532 C C . LYS A 1 197 ? 14.434 -2.110 -15.989 1.00 98.56 197 LYS A C 1
ATOM 1534 O O . LYS A 1 197 ? 15.308 -1.751 -16.763 1.00 98.56 197 LYS A O 1
ATOM 1539 N N . ILE A 1 198 ? 13.867 -3.316 -16.043 1.00 98.31 198 ILE A N 1
ATOM 1540 C CA . ILE A 1 198 ? 14.252 -4.340 -17.029 1.00 98.31 198 ILE A CA 1
ATOM 1541 C C . ILE A 1 198 ? 14.010 -3.831 -18.454 1.00 98.31 198 ILE A C 1
ATOM 1543 O O . ILE A 1 198 ? 14.856 -3.994 -19.328 1.00 98.31 198 ILE A O 1
ATOM 1547 N N . ARG A 1 199 ? 12.866 -3.180 -18.698 1.00 98.25 199 ARG A N 1
ATOM 1548 C CA . ARG A 1 199 ? 12.563 -2.610 -20.014 1.00 98.25 199 ARG A CA 1
ATOM 1549 C C . ARG A 1 199 ? 13.540 -1.502 -20.400 1.00 98.25 199 ARG A C 1
ATOM 1551 O O . ARG A 1 199 ? 13.929 -1.435 -21.558 1.00 98.25 199 ARG A O 1
ATOM 1558 N N . LEU A 1 200 ? 13.925 -0.654 -19.450 1.00 98.38 200 LEU A N 1
ATOM 1559 C CA . LEU A 1 200 ? 14.911 0.397 -19.674 1.00 98.38 200 LEU A CA 1
ATOM 1560 C C . LEU A 1 200 ? 16.281 -0.196 -20.024 1.00 98.38 200 LEU A C 1
ATOM 1562 O O . LEU A 1 200 ? 16.857 0.198 -21.028 1.00 98.38 200 LEU A O 1
ATOM 1566 N N . GLU A 1 201 ? 16.752 -1.180 -19.255 1.00 98.12 201 GLU A N 1
ATOM 1567 C CA . GLU A 1 201 ? 18.021 -1.878 -19.514 1.00 98.12 201 GLU A CA 1
ATOM 1568 C C . GLU A 1 201 ? 18.018 -2.566 -20.891 1.00 98.12 201 GLU A C 1
ATOM 1570 O O . GLU A 1 201 ? 19.004 -2.515 -21.620 1.00 98.12 201 GLU A O 1
ATOM 1575 N N . SER A 1 202 ? 16.889 -3.161 -21.293 1.00 97.56 202 SER A N 1
ATOM 1576 C CA . SER A 1 202 ? 16.743 -3.753 -22.627 1.00 97.56 202 SER A CA 1
ATOM 1577 C C . SER A 1 202 ? 16.817 -2.715 -23.748 1.00 97.56 202 SER A C 1
ATOM 1579 O O . SER A 1 202 ? 17.394 -3.008 -24.791 1.00 97.56 202 SER A O 1
ATOM 1581 N N . LEU A 1 203 ? 16.212 -1.537 -23.559 1.00 97.81 203 LEU A N 1
ATOM 1582 C CA . LEU A 1 203 ? 16.261 -0.453 -24.545 1.00 97.81 203 LEU A CA 1
ATOM 1583 C C . LEU A 1 203 ? 17.668 0.146 -24.648 1.00 97.81 203 LEU A C 1
ATOM 1585 O O . LEU A 1 203 ? 18.115 0.467 -25.743 1.00 97.81 203 LEU A O 1
ATOM 1589 N N . GLU A 1 204 ? 18.376 0.261 -23.526 1.00 96.88 204 GLU A N 1
ATOM 1590 C CA . GLU A 1 204 ? 19.765 0.724 -23.498 1.00 96.88 204 GLU A CA 1
ATOM 1591 C C . GLU A 1 204 ? 20.697 -0.242 -24.250 1.00 96.88 204 GLU A C 1
ATOM 1593 O O . GLU A 1 204 ? 21.542 0.190 -25.036 1.00 96.88 204 GLU A O 1
ATOM 1598 N N . GLU A 1 205 ? 20.514 -1.556 -24.083 1.00 96.88 205 GLU A N 1
ATOM 1599 C CA . GLU A 1 205 ? 21.289 -2.543 -24.845 1.00 96.88 205 GLU A CA 1
ATOM 1600 C C . GLU A 1 205 ? 20.928 -2.524 -26.341 1.00 96.88 205 GLU A C 1
ATOM 1602 O O . GLU A 1 205 ? 21.813 -2.651 -27.186 1.00 96.88 205 GLU A O 1
ATOM 1607 N N . GLU A 1 206 ? 19.656 -2.307 -26.693 1.00 96.06 206 GLU A N 1
ATOM 1608 C CA . GLU A 1 206 ? 19.229 -2.150 -28.090 1.00 96.06 206 GLU A CA 1
ATOM 1609 C C . GLU A 1 206 ? 19.889 -0.931 -28.753 1.00 96.06 206 GLU A C 1
ATOM 1611 O O . GLU A 1 206 ? 20.423 -1.047 -29.858 1.00 96.06 206 GLU A O 1
ATOM 1616 N N . GLU A 1 207 ? 19.928 0.216 -28.069 1.00 95.62 207 GLU A N 1
ATOM 1617 C CA . GLU A 1 207 ? 20.614 1.420 -28.553 1.00 95.62 207 GLU A CA 1
ATOM 1618 C C . GLU A 1 207 ? 22.117 1.171 -28.741 1.00 95.62 207 GLU A C 1
ATOM 1620 O O . GLU A 1 207 ? 22.705 1.546 -29.758 1.00 95.62 207 GLU A O 1
ATOM 1625 N N . LYS A 1 208 ? 22.752 0.485 -27.788 1.00 95.19 208 LYS A N 1
ATOM 1626 C CA . LYS A 1 208 ? 24.169 0.121 -27.879 1.00 95.19 208 LYS A CA 1
ATOM 1627 C C . LYS A 1 208 ? 24.457 -0.755 -29.098 1.00 95.19 208 LYS A C 1
ATOM 1629 O O . LYS A 1 208 ? 25.401 -0.466 -29.836 1.00 95.19 208 LYS A O 1
ATOM 1634 N N . VAL A 1 209 ? 23.638 -1.779 -29.337 1.00 95.81 209 VAL A N 1
ATOM 1635 C CA . VAL A 1 209 ? 23.761 -2.645 -30.518 1.00 95.81 209 VAL A CA 1
ATOM 1636 C C . VAL A 1 209 ? 23.508 -1.853 -31.802 1.00 95.81 209 VAL A C 1
ATOM 1638 O O . VAL A 1 209 ? 24.248 -2.015 -32.771 1.00 95.81 209 VAL A O 1
ATOM 1641 N N . HIS A 1 210 ? 22.515 -0.961 -31.822 1.00 96.19 210 HIS A N 1
ATOM 1642 C CA . HIS A 1 210 ? 22.247 -0.097 -32.972 1.00 96.19 210 HIS A CA 1
ATOM 1643 C C . HIS A 1 210 ? 23.463 0.767 -33.334 1.00 96.19 210 HIS A C 1
ATOM 1645 O O . HIS A 1 210 ? 23.895 0.773 -34.488 1.00 96.19 210 HIS A O 1
ATOM 1651 N N . ASN A 1 211 ? 24.065 1.414 -32.335 1.00 94.62 211 ASN A N 1
ATOM 1652 C CA . ASN A 1 211 ? 25.266 2.230 -32.501 1.00 94.62 211 ASN A CA 1
ATOM 1653 C C . ASN A 1 211 ? 26.468 1.406 -32.993 1.00 94.62 211 ASN A C 1
ATOM 1655 O O . ASN A 1 211 ? 27.282 1.888 -33.784 1.00 94.62 211 ASN A O 1
ATOM 1659 N N . GLU A 1 212 ? 26.615 0.162 -32.533 1.00 94.88 212 GLU A N 1
ATOM 1660 C CA . GLU A 1 212 ? 27.671 -0.738 -33.008 1.00 94.88 212 GLU A CA 1
ATOM 1661 C C . GLU A 1 212 ? 27.450 -1.155 -34.468 1.00 94.88 212 GLU A C 1
ATOM 1663 O O . GLU A 1 212 ? 28.380 -1.098 -35.275 1.00 94.88 212 GLU A O 1
ATOM 1668 N N . ILE A 1 213 ? 26.211 -1.485 -34.840 1.00 94.75 213 ILE A N 1
ATOM 1669 C CA . ILE A 1 213 ? 25.838 -1.790 -36.225 1.00 94.75 213 ILE A CA 1
ATOM 1670 C C . ILE A 1 213 ? 26.095 -0.587 -37.138 1.00 94.75 213 ILE A C 1
ATOM 1672 O O . ILE A 1 213 ? 26.606 -0.763 -38.244 1.00 94.75 213 ILE A O 1
ATOM 1676 N N . GLU A 1 214 ? 25.757 0.629 -36.708 1.00 94.88 214 GLU A N 1
ATOM 1677 C CA . GLU A 1 214 ? 26.002 1.846 -37.487 1.00 94.88 214 GLU A CA 1
ATOM 1678 C C . GLU A 1 214 ? 27.501 2.057 -37.744 1.00 94.88 214 GLU A C 1
ATOM 1680 O O . GLU A 1 214 ? 27.909 2.278 -38.887 1.00 94.88 214 GLU A O 1
ATOM 1685 N N . LYS A 1 215 ? 28.340 1.885 -36.714 1.00 94.00 215 LYS A N 1
ATOM 1686 C CA . LYS A 1 215 ? 29.803 1.942 -36.856 1.00 94.00 215 LYS A CA 1
ATOM 1687 C C . LYS A 1 215 ? 30.326 0.890 -37.831 1.00 94.00 215 LYS A C 1
ATOM 1689 O O . LYS A 1 215 ? 31.139 1.224 -38.689 1.00 94.00 215 LYS A O 1
ATOM 1694 N N . LEU A 1 216 ? 29.861 -0.358 -37.724 1.00 93.44 216 LEU A N 1
ATOM 1695 C CA . LEU A 1 216 ? 30.267 -1.436 -38.632 1.00 93.44 216 LEU A CA 1
ATOM 1696 C C . LEU A 1 216 ? 29.849 -1.157 -40.080 1.00 93.44 216 LEU A C 1
ATOM 1698 O O . LEU A 1 216 ? 30.616 -1.423 -40.998 1.00 93.44 216 LEU A O 1
ATOM 1702 N N . LYS A 1 217 ? 28.670 -0.571 -40.308 1.00 94.19 217 LYS A N 1
ATOM 1703 C CA . LYS A 1 217 ? 28.249 -0.168 -41.657 1.00 94.19 217 LYS A CA 1
ATOM 1704 C C . LYS A 1 217 ? 29.182 0.889 -42.244 1.00 94.19 217 LYS A C 1
ATOM 1706 O O . LYS A 1 217 ? 29.646 0.718 -43.369 1.00 94.19 217 LYS A O 1
ATOM 1711 N N . ALA A 1 218 ? 29.510 1.928 -41.476 1.00 93.19 218 ALA A N 1
ATOM 1712 C CA . ALA A 1 218 ? 30.418 2.984 -41.924 1.00 93.19 218 ALA A CA 1
ATOM 1713 C C . ALA A 1 218 ? 31.832 2.462 -42.245 1.00 93.19 218 ALA A C 1
ATOM 1715 O O . ALA A 1 218 ? 32.475 2.939 -43.181 1.00 93.19 218 ALA A O 1
ATOM 1716 N N . THR A 1 219 ? 32.329 1.464 -41.504 1.00 91.31 219 THR A N 1
ATOM 1717 C CA . THR A 1 219 ? 33.620 0.843 -41.833 1.00 91.31 219 THR A CA 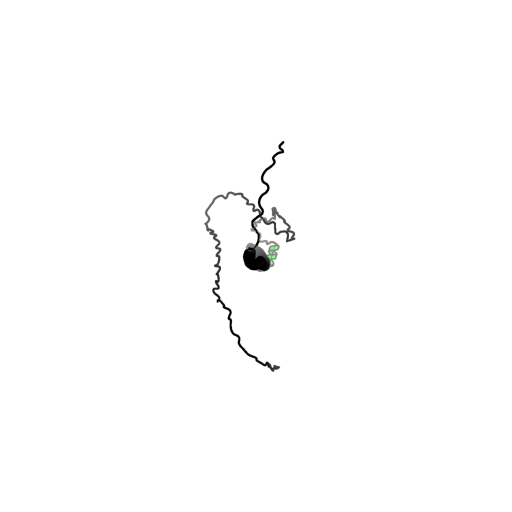1
ATOM 1718 C C . THR A 1 219 ? 33.528 -0.024 -43.083 1.00 91.31 219 THR A C 1
ATOM 1720 O O . THR A 1 219 ? 34.431 0.047 -43.913 1.00 91.31 219 THR A O 1
ATOM 1723 N N . THR A 1 220 ? 32.445 -0.787 -43.272 1.00 91.25 220 THR A N 1
ATOM 1724 C CA . THR A 1 220 ? 32.269 -1.601 -44.488 1.00 91.25 220 THR A CA 1
ATOM 1725 C C . THR A 1 220 ? 32.215 -0.750 -45.755 1.00 91.25 220 THR A C 1
ATOM 1727 O O . THR A 1 220 ? 32.931 -1.058 -46.707 1.00 91.25 220 THR A O 1
ATOM 1730 N N . THR A 1 221 ? 31.485 0.370 -45.750 1.00 92.06 221 THR A N 1
ATOM 1731 C CA . THR A 1 221 ? 31.430 1.279 -46.907 1.00 92.06 221 THR A CA 1
ATOM 1732 C C . THR A 1 221 ? 32.809 1.848 -47.236 1.00 92.06 221 THR A C 1
ATOM 1734 O O . THR A 1 221 ? 33.222 1.820 -48.390 1.00 92.06 221 THR A O 1
ATOM 1737 N N . LEU A 1 222 ? 33.577 2.265 -46.220 1.00 92.31 222 LEU A N 1
ATOM 1738 C CA . LEU A 1 222 ? 34.945 2.751 -46.420 1.00 92.31 222 LEU A CA 1
ATOM 1739 C C . LEU A 1 222 ? 35.862 1.659 -47.002 1.00 92.31 222 LEU A C 1
ATOM 1741 O O . LEU A 1 222 ? 36.701 1.934 -47.857 1.00 92.31 222 LEU A O 1
ATOM 1745 N N . THR A 1 223 ? 35.719 0.405 -46.557 1.00 90.38 223 THR A N 1
ATOM 1746 C CA . THR A 1 223 ? 36.520 -0.707 -47.098 1.00 90.38 223 THR A CA 1
ATOM 1747 C C . THR A 1 223 ? 36.153 -1.060 -48.536 1.00 90.38 223 THR A C 1
ATOM 1749 O O . THR A 1 223 ? 37.038 -1.409 -49.318 1.00 90.38 223 THR A O 1
ATOM 1752 N N . GLU A 1 224 ? 34.874 -0.957 -48.900 1.00 92.56 224 GLU A N 1
ATOM 1753 C CA . GLU A 1 224 ? 34.413 -1.158 -50.274 1.00 92.56 224 GLU A CA 1
ATOM 1754 C C . GLU A 1 224 ? 34.976 -0.071 -51.196 1.00 92.56 224 GLU A C 1
ATOM 1756 O O . GLU A 1 224 ? 35.551 -0.398 -52.235 1.00 92.56 224 GLU A O 1
ATOM 1761 N N . GLU A 1 225 ? 34.915 1.198 -50.782 1.00 93.25 225 GLU A N 1
ATOM 1762 C CA . GLU A 1 225 ? 35.510 2.328 -51.509 1.00 93.25 225 GLU A CA 1
ATOM 1763 C C . GLU A 1 225 ? 37.023 2.146 -51.717 1.00 93.25 225 GLU A C 1
ATOM 1765 O O . GLU A 1 225 ? 37.507 2.215 -52.850 1.00 93.25 225 GLU A O 1
ATOM 1770 N N . LEU A 1 226 ? 37.765 1.812 -50.654 1.00 93.81 226 LEU A N 1
ATOM 1771 C CA . LEU A 1 226 ? 39.206 1.544 -50.738 1.00 93.81 226 LEU A CA 1
ATOM 1772 C C . LEU A 1 226 ? 39.536 0.363 -51.663 1.00 93.81 226 LEU A C 1
ATOM 1774 O O . LEU A 1 226 ? 40.561 0.372 -52.345 1.00 93.81 226 LEU A O 1
ATOM 1778 N N . SER A 1 227 ? 38.684 -0.663 -51.705 1.00 94.38 227 SER A N 1
ATOM 1779 C CA . SER A 1 227 ? 38.861 -1.817 -52.594 1.00 94.38 227 SER A CA 1
ATOM 1780 C C . SER A 1 227 ? 38.683 -1.444 -54.068 1.00 94.38 227 SER A C 1
ATOM 1782 O O . SER A 1 227 ? 39.454 -1.898 -54.920 1.00 94.38 227 SER A O 1
ATOM 1784 N N . VAL A 1 228 ? 37.701 -0.588 -54.374 1.00 95.31 228 VAL A N 1
ATOM 1785 C CA . VAL A 1 228 ? 37.489 -0.049 -55.726 1.00 95.31 228 VAL A CA 1
ATOM 1786 C C . VAL A 1 228 ? 38.685 0.799 -56.154 1.00 95.31 228 VAL A C 1
ATOM 1788 O O . VAL A 1 228 ? 39.200 0.618 -57.259 1.00 95.31 228 VAL A O 1
ATOM 1791 N N . GLU A 1 229 ? 39.181 1.672 -55.277 1.00 93.75 229 GLU A N 1
ATOM 1792 C CA . GLU A 1 229 ? 40.356 2.499 -55.565 1.00 93.75 229 GLU A CA 1
ATOM 1793 C C . GLU A 1 229 ? 41.620 1.651 -55.769 1.00 93.75 229 GLU A C 1
ATOM 1795 O O . GLU A 1 229 ? 42.370 1.864 -56.724 1.00 93.75 229 GLU A O 1
ATOM 1800 N N . ALA A 1 230 ? 41.822 0.611 -54.954 1.00 93.19 230 ALA A N 1
ATOM 1801 C CA . ALA A 1 230 ? 42.923 -0.332 -55.134 1.00 93.19 230 ALA A CA 1
ATOM 1802 C C . ALA A 1 230 ? 42.846 -1.077 -56.482 1.00 93.19 230 ALA A C 1
ATOM 1804 O O . ALA A 1 230 ? 43.873 -1.303 -57.129 1.00 93.19 230 ALA A O 1
ATOM 1805 N N . GLN A 1 231 ? 41.642 -1.440 -56.939 1.00 94.62 231 GLN A N 1
ATOM 1806 C CA . GLN A 1 231 ? 41.439 -2.054 -58.257 1.00 94.62 231 GLN A CA 1
ATOM 1807 C C . GLN A 1 231 ? 41.723 -1.073 -59.396 1.00 94.62 231 GLN A C 1
ATOM 1809 O O . GLN A 1 231 ? 42.411 -1.443 -60.349 1.00 94.62 231 GLN A O 1
ATOM 1814 N N . LEU A 1 232 ? 41.271 0.179 -59.281 1.00 95.19 232 LEU A N 1
ATOM 1815 C CA . LEU A 1 232 ? 41.606 1.242 -60.233 1.00 95.19 232 LEU A CA 1
ATOM 1816 C C . LEU A 1 232 ? 43.119 1.453 -60.323 1.00 95.19 232 LEU A C 1
ATOM 1818 O O . LEU A 1 232 ? 43.675 1.477 -61.421 1.00 95.19 232 LEU A O 1
ATOM 1822 N N . MET A 1 233 ? 43.805 1.517 -59.181 1.00 94.56 233 MET A N 1
ATOM 1823 C CA . MET A 1 233 ? 45.258 1.673 -59.139 1.00 94.56 233 MET A CA 1
ATOM 1824 C C . MET A 1 233 ? 45.974 0.503 -59.829 1.00 94.56 233 MET A C 1
ATOM 1826 O O . MET A 1 233 ? 46.952 0.712 -60.544 1.00 94.56 233 MET A O 1
ATOM 1830 N N . LYS A 1 234 ? 45.460 -0.726 -59.694 1.00 94.81 234 LYS A N 1
ATOM 1831 C CA . LYS A 1 234 ? 46.000 -1.906 -60.386 1.00 94.81 234 LYS A CA 1
ATOM 1832 C C . LYS A 1 234 ? 45.873 -1.810 -61.910 1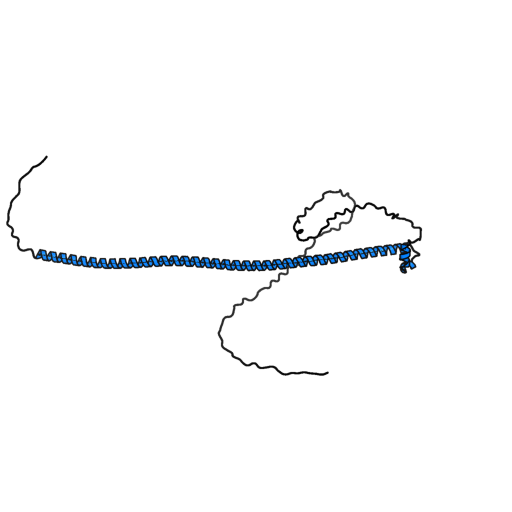.00 94.81 234 LYS A C 1
ATOM 1834 O O . LYS A 1 234 ? 46.801 -2.206 -62.610 1.00 94.81 234 LYS A O 1
ATOM 1839 N N . VAL A 1 235 ? 44.758 -1.283 -62.420 1.00 95.38 235 VAL A N 1
ATOM 1840 C CA . VAL A 1 235 ? 44.568 -1.051 -63.865 1.00 95.38 235 VAL A CA 1
ATOM 1841 C C . VAL A 1 235 ? 45.562 -0.009 -64.373 1.00 95.38 235 VAL A C 1
ATOM 1843 O O . VAL A 1 235 ? 46.263 -0.265 -65.347 1.00 95.38 235 VAL A O 1
ATOM 1846 N N . VAL A 1 236 ? 45.700 1.117 -63.666 1.00 95.81 236 VAL A N 1
ATOM 1847 C CA . VAL A 1 236 ? 46.656 2.179 -64.026 1.00 95.81 236 VAL A CA 1
ATOM 1848 C C . VAL A 1 236 ? 48.096 1.660 -64.042 1.00 95.81 236 VAL A C 1
ATOM 1850 O O . VAL A 1 236 ? 48.867 2.001 -64.938 1.00 95.81 236 VAL A O 1
ATOM 1853 N N . LEU A 1 237 ? 48.474 0.817 -63.076 1.00 95.38 237 LEU A N 1
ATOM 1854 C CA . LEU A 1 237 ? 49.795 0.187 -63.059 1.00 95.38 237 LEU A CA 1
ATOM 1855 C C . LEU A 1 237 ? 50.015 -0.713 -64.284 1.00 95.38 237 LEU A C 1
ATOM 1857 O O . LEU A 1 237 ? 51.055 -0.597 -64.927 1.00 95.38 237 LEU A O 1
ATOM 1861 N N . ALA A 1 238 ? 49.036 -1.546 -64.648 1.00 94.44 238 ALA A N 1
ATOM 1862 C CA . ALA A 1 238 ? 49.129 -2.407 -65.828 1.00 94.44 238 ALA A CA 1
ATOM 1863 C C . ALA A 1 238 ? 49.230 -1.604 -67.141 1.00 94.44 238 ALA A C 1
ATOM 1865 O O . ALA A 1 238 ? 50.024 -1.947 -68.019 1.00 94.44 238 ALA A O 1
ATOM 1866 N N . ASP A 1 239 ? 48.475 -0.509 -67.271 1.00 94.62 239 ASP A N 1
ATOM 1867 C CA . ASP A 1 239 ? 48.566 0.385 -68.431 1.00 94.62 239 ASP A CA 1
ATOM 1868 C C . ASP A 1 239 ? 49.933 1.082 -68.508 1.00 94.62 239 ASP A C 1
ATOM 1870 O O . ASP A 1 239 ? 50.523 1.166 -69.587 1.00 94.62 239 ASP A O 1
ATOM 1874 N N . ASN A 1 240 ? 50.488 1.520 -67.372 1.00 93.75 240 ASN A N 1
ATOM 1875 C CA . ASN A 1 240 ? 51.839 2.084 -67.311 1.00 93.75 240 ASN A CA 1
ATOM 1876 C C . ASN A 1 240 ? 52.915 1.065 -67.717 1.00 93.75 240 ASN A C 1
ATOM 1878 O O . ASN A 1 240 ? 53.850 1.417 -68.439 1.00 93.75 240 ASN A O 1
ATOM 1882 N N . GLU A 1 241 ? 52.789 -0.197 -67.294 1.00 94.69 241 GLU A N 1
ATOM 1883 C CA . GLU A 1 241 ? 53.681 -1.277 -67.734 1.00 94.69 241 GLU A CA 1
ATOM 1884 C C . GLU A 1 241 ? 53.596 -1.488 -69.253 1.00 94.69 241 GLU A C 1
ATOM 1886 O O . GLU A 1 241 ? 54.632 -1.573 -69.917 1.00 94.69 241 GLU A O 1
ATOM 1891 N N . ARG A 1 242 ? 52.384 -1.488 -69.831 1.00 94.81 242 ARG A N 1
ATOM 1892 C CA . ARG A 1 242 ? 52.193 -1.604 -71.287 1.00 94.81 242 ARG A CA 1
ATOM 1893 C C . ARG A 1 242 ? 52.836 -0.441 -72.041 1.00 94.81 242 ARG A C 1
ATOM 1895 O O . ARG A 1 242 ? 53.583 -0.672 -72.991 1.00 94.81 242 ARG A O 1
ATOM 1902 N N . LEU A 1 243 ? 52.591 0.792 -71.597 1.00 95.25 243 LEU A N 1
ATOM 1903 C CA . LEU A 1 243 ? 53.184 1.995 -72.189 1.00 95.25 243 LEU A CA 1
ATOM 1904 C C . LEU A 1 243 ? 54.714 1.972 -72.114 1.00 95.25 243 LEU A C 1
ATOM 1906 O O . LEU A 1 243 ? 55.382 2.386 -73.059 1.00 95.25 243 LEU A O 1
ATOM 1910 N N . SER A 1 244 ? 55.279 1.456 -71.022 1.00 94.94 244 SER A N 1
ATOM 1911 C CA . SER A 1 244 ? 56.727 1.281 -70.881 1.00 94.94 244 SER A CA 1
ATOM 1912 C C . SER A 1 244 ? 57.296 0.336 -71.950 1.00 94.94 244 SER A C 1
ATOM 1914 O O . SER A 1 244 ? 58.301 0.656 -72.592 1.00 94.94 244 SER A O 1
ATOM 1916 N N . VAL A 1 245 ? 56.621 -0.792 -72.211 1.00 94.81 245 VAL A N 1
ATOM 1917 C CA . VAL A 1 245 ? 57.008 -1.744 -73.268 1.00 94.81 245 VAL A CA 1
ATOM 1918 C C . VAL A 1 245 ? 56.870 -1.123 -74.661 1.00 94.81 245 VAL A C 1
ATOM 1920 O O . VAL A 1 245 ? 57.804 -1.219 -75.460 1.00 94.81 245 VAL A O 1
ATOM 1923 N N . GLU A 1 246 ? 55.753 -0.449 -74.953 1.00 94.31 246 GLU A N 1
ATOM 1924 C CA . GLU A 1 246 ? 55.537 0.254 -76.228 1.00 94.31 246 GLU A CA 1
ATOM 1925 C C . GLU A 1 246 ? 56.627 1.309 -76.472 1.00 94.31 246 GLU A C 1
ATOM 1927 O O . GLU A 1 246 ? 57.195 1.392 -77.563 1.00 94.31 246 GLU A O 1
ATOM 1932 N N . LEU A 1 247 ? 56.987 2.073 -75.437 1.00 93.50 247 LEU A N 1
ATOM 1933 C CA . LEU A 1 247 ? 58.044 3.078 -75.503 1.00 93.50 247 LEU A CA 1
ATOM 1934 C C . LEU A 1 247 ? 59.420 2.446 -75.752 1.00 93.50 247 LEU A C 1
ATOM 1936 O O . LEU A 1 247 ? 60.203 2.965 -76.552 1.00 93.50 247 LEU A O 1
ATOM 1940 N N . GLN A 1 248 ? 59.717 1.306 -75.122 1.00 93.81 248 GLN A N 1
ATOM 1941 C CA . GLN A 1 248 ? 60.942 0.555 -75.393 1.00 93.81 248 GLN A CA 1
ATOM 1942 C C . GLN A 1 248 ? 60.977 0.034 -76.837 1.00 93.81 248 GLN A C 1
ATOM 1944 O O . GLN A 1 248 ? 62.010 0.145 -77.500 1.00 93.81 248 GLN A O 1
ATOM 1949 N N . GLN A 1 249 ? 59.860 -0.484 -77.350 1.00 93.25 249 GLN A N 1
ATOM 1950 C CA . GLN A 1 249 ? 59.763 -0.989 -78.719 1.00 93.25 249 GLN A CA 1
ATOM 1951 C C . GLN A 1 249 ? 59.905 0.133 -79.755 1.00 93.25 249 GLN A C 1
ATOM 1953 O O . GLN A 1 249 ? 60.670 -0.009 -80.711 1.00 93.25 249 GLN A O 1
ATOM 1958 N N . LEU A 1 250 ? 59.252 1.277 -79.530 1.00 93.50 250 LEU A N 1
ATOM 1959 C CA . LEU A 1 250 ? 59.394 2.464 -80.373 1.00 93.50 250 LEU A CA 1
ATOM 1960 C C . LEU A 1 250 ? 60.844 2.955 -80.395 1.00 93.50 250 LEU A C 1
ATOM 1962 O O . LEU A 1 250 ? 61.367 3.298 -81.454 1.00 93.50 250 LEU A O 1
ATOM 1966 N N . LYS A 1 251 ? 61.527 2.931 -79.245 1.00 92.44 251 LYS A N 1
ATOM 1967 C CA . LYS A 1 251 ? 62.949 3.278 -79.151 1.00 92.44 251 LYS A CA 1
ATOM 1968 C C . LYS A 1 251 ? 63.827 2.335 -79.981 1.00 92.44 251 LYS A C 1
ATOM 1970 O O . LYS A 1 251 ? 64.758 2.811 -80.632 1.00 92.44 251 LYS A O 1
ATOM 1975 N N . MET A 1 252 ? 63.537 1.030 -79.990 1.00 92.75 252 MET A N 1
ATOM 1976 C CA . MET A 1 252 ? 64.259 0.073 -80.840 1.00 92.75 252 MET A CA 1
ATOM 1977 C C . MET A 1 252 ? 63.998 0.327 -82.329 1.00 92.75 252 MET A C 1
ATOM 1979 O O . MET A 1 252 ? 64.951 0.476 -83.088 1.00 92.75 252 MET A O 1
ATOM 1983 N N . SER A 1 253 ? 62.733 0.480 -82.732 1.00 92.56 253 SER A N 1
ATOM 1984 C CA . SER A 1 253 ? 62.367 0.755 -84.128 1.00 92.56 253 SER A CA 1
ATOM 1985 C C . SER A 1 253 ? 62.965 2.072 -84.641 1.00 92.56 253 SER A C 1
ATOM 1987 O O . SER A 1 253 ? 63.529 2.123 -85.733 1.00 92.56 253 SER A O 1
ATOM 1989 N N . ALA A 1 254 ? 62.947 3.135 -83.829 1.00 89.75 254 ALA A N 1
ATOM 1990 C CA . ALA A 1 254 ? 63.597 4.398 -84.172 1.00 89.75 254 ALA A CA 1
ATOM 1991 C C . ALA A 1 254 ? 65.113 4.226 -84.382 1.00 89.75 254 ALA A C 1
ATOM 1993 O O . ALA A 1 254 ? 65.684 4.807 -85.307 1.00 89.75 254 ALA A O 1
ATOM 1994 N N . SER A 1 255 ? 65.771 3.399 -83.560 1.00 88.88 255 SER A N 1
ATOM 1995 C CA . SER A 1 255 ? 67.189 3.066 -83.736 1.00 88.88 255 SER A CA 1
ATOM 1996 C C . SER A 1 255 ? 67.452 2.307 -85.043 1.00 88.88 255 SER A C 1
ATOM 1998 O O . SER A 1 255 ? 68.423 2.617 -85.735 1.00 88.88 255 SER A O 1
ATOM 2000 N N . GLU A 1 256 ? 66.590 1.355 -85.414 1.00 87.12 256 GLU A N 1
ATOM 2001 C CA . GLU A 1 256 ? 66.680 0.608 -86.680 1.00 87.12 256 GLU A CA 1
ATOM 2002 C C . GLU A 1 256 ? 66.502 1.512 -87.909 1.00 87.12 256 GLU A C 1
ATOM 2004 O O . GLU A 1 256 ? 67.268 1.415 -88.873 1.00 87.12 256 GLU A O 1
ATOM 2009 N N . VAL A 1 257 ? 65.536 2.438 -87.874 1.00 86.06 257 VAL A N 1
ATOM 2010 C CA . VAL A 1 257 ? 65.319 3.417 -88.954 1.00 86.06 257 VAL A CA 1
ATOM 2011 C C . VAL A 1 257 ? 66.540 4.318 -89.113 1.00 86.06 257 VAL A C 1
ATOM 2013 O O . VAL A 1 257 ? 67.023 4.510 -90.229 1.00 86.06 257 VAL A O 1
ATOM 2016 N N . MET A 1 258 ? 67.099 4.825 -88.010 1.00 84.50 258 MET A N 1
ATOM 2017 C CA . MET A 1 258 ? 68.326 5.627 -88.058 1.00 84.50 258 MET A CA 1
ATOM 2018 C C . MET A 1 258 ? 69.517 4.838 -88.622 1.00 84.50 258 MET A C 1
ATOM 2020 O O . MET A 1 258 ? 70.346 5.399 -89.341 1.00 84.50 258 MET A O 1
ATOM 2024 N N . GLN A 1 259 ? 69.616 3.540 -88.329 1.00 81.25 259 GLN A N 1
ATOM 2025 C CA . GLN A 1 259 ? 70.660 2.682 -88.888 1.00 81.25 259 GLN A CA 1
ATOM 2026 C C . GLN A 1 259 ? 70.457 2.441 -90.392 1.00 81.25 259 GLN A C 1
ATOM 2028 O O . GLN A 1 259 ? 71.415 2.529 -91.160 1.00 81.25 259 GLN A O 1
ATOM 2033 N N . SER A 1 260 ? 69.214 2.224 -90.827 1.00 79.69 260 SER A N 1
ATOM 2034 C CA . SER A 1 260 ? 68.850 2.075 -92.242 1.00 79.69 260 SER A CA 1
ATOM 2035 C C . SER A 1 260 ? 69.114 3.356 -93.039 1.00 79.69 260 SER A C 1
ATOM 2037 O O . SER A 1 260 ? 69.683 3.297 -94.127 1.00 79.69 260 SER A O 1
ATOM 2039 N N . HIS A 1 261 ? 68.799 4.527 -92.473 1.00 75.94 261 HIS A N 1
ATOM 2040 C CA . HIS A 1 261 ? 69.129 5.829 -93.061 1.00 75.94 261 HIS A CA 1
ATOM 2041 C C . HIS A 1 261 ? 70.642 5.996 -93.261 1.00 75.94 261 HIS A C 1
ATOM 2043 O O . HIS A 1 261 ? 71.084 6.410 -94.331 1.00 75.94 261 HIS A O 1
ATOM 2049 N N . LYS A 1 262 ? 71.459 5.603 -92.271 1.00 72.12 262 LYS A N 1
ATOM 2050 C CA . LYS A 1 262 ? 72.927 5.620 -92.402 1.00 72.12 262 LYS A CA 1
ATOM 2051 C C . LYS A 1 262 ? 73.439 4.700 -93.520 1.00 72.12 262 LYS A C 1
ATOM 2053 O O . LYS A 1 262 ? 74.410 5.052 -94.185 1.00 72.12 262 LYS A O 1
ATOM 2058 N N . LEU A 1 263 ? 72.808 3.545 -93.748 1.00 67.38 263 LEU A N 1
ATOM 2059 C CA . LEU A 1 263 ? 73.171 2.628 -94.842 1.00 67.38 263 LEU A CA 1
ATOM 2060 C C . LEU A 1 263 ? 72.731 3.153 -96.223 1.00 67.38 263 LEU A C 1
ATOM 2062 O O . LEU A 1 263 ? 73.461 2.990 -97.206 1.00 67.38 263 LEU A O 1
ATOM 2066 N N . PHE A 1 264 ? 71.578 3.825 -96.297 1.00 64.94 264 PHE A N 1
ATOM 2067 C CA . PHE A 1 264 ? 71.075 4.457 -97.520 1.00 64.94 264 PHE A CA 1
ATOM 2068 C C . PHE A 1 264 ? 71.943 5.654 -97.952 1.00 64.94 264 PHE A C 1
ATOM 2070 O O . PHE A 1 264 ? 72.351 5.726 -99.111 1.00 64.94 264 PHE A O 1
ATOM 2077 N N . GLU A 1 265 ? 72.337 6.533 -97.024 1.00 60.16 265 GLU A N 1
ATOM 2078 C CA . GLU A 1 265 ? 73.284 7.626 -97.315 1.00 60.16 265 GLU A CA 1
ATOM 2079 C C . GLU A 1 265 ? 74.697 7.127 -97.666 1.00 60.16 265 GLU A C 1
ATOM 2081 O O . GLU A 1 265 ? 75.416 7.775 -98.428 1.00 60.16 265 GLU A O 1
ATOM 2086 N N . GLY A 1 266 ? 75.099 5.956 -97.161 1.00 58.31 266 GLY A N 1
ATOM 2087 C CA . GLY A 1 266 ? 76.356 5.307 -97.541 1.00 58.31 266 GLY A CA 1
ATOM 2088 C C . GLY A 1 266 ? 76.374 4.780 -98.982 1.00 58.31 266 GLY A C 1
ATOM 2089 O O . GLY A 1 266 ? 77.440 4.739 -99.594 1.00 58.31 266 GLY A O 1
ATOM 2090 N N . SER A 1 267 ? 75.210 4.423 -99.538 1.00 54.25 267 SER A N 1
ATOM 2091 C CA . SER A 1 267 ? 75.085 3.820 -100.876 1.00 54.25 267 SER A CA 1
ATOM 2092 C C . SER A 1 267 ? 74.847 4.842 -101.999 1.00 54.25 267 SER A C 1
ATOM 2094 O O . SER A 1 267 ? 75.068 4.524 -103.162 1.00 54.25 267 SER A O 1
ATOM 2096 N N . ASN A 1 268 ? 74.459 6.082 -101.677 1.00 46.72 268 ASN A N 1
ATOM 2097 C CA . ASN A 1 268 ? 74.150 7.131 -102.663 1.00 46.72 268 ASN A CA 1
ATOM 2098 C C . ASN A 1 268 ? 75.337 8.074 -102.972 1.00 46.72 268 ASN A C 1
ATOM 2100 O O . ASN A 1 268 ? 75.151 9.221 -103.369 1.00 46.72 268 ASN A O 1
ATOM 2104 N N . LYS A 1 269 ? 76.581 7.621 -102.752 1.00 49.81 269 LYS A N 1
ATOM 2105 C CA . LYS A 1 269 ? 77.796 8.448 -102.890 1.00 49.81 269 LYS A CA 1
ATOM 2106 C C . LYS A 1 269 ? 78.488 8.411 -104.252 1.00 49.81 269 LYS A C 1
ATOM 2108 O O . LYS A 1 269 ? 79.588 8.953 -104.358 1.00 49.81 269 LYS A O 1
ATOM 2113 N N . HIS A 1 270 ? 77.894 7.845 -105.302 1.00 52.41 270 HIS A N 1
ATOM 2114 C CA . HIS A 1 270 ? 78.471 7.930 -106.647 1.00 52.41 270 HIS A CA 1
ATOM 2115 C C . HIS A 1 270 ? 77.490 8.538 -107.653 1.00 52.41 270 HIS A C 1
ATOM 2117 O O . HIS A 1 270 ? 76.480 7.934 -107.989 1.00 52.41 270 HIS A O 1
ATOM 2123 N N . GLN A 1 271 ? 77.905 9.710 -108.153 1.00 51.50 271 GLN A N 1
ATOM 2124 C CA . GLN A 1 271 ? 77.514 10.385 -109.394 1.00 51.50 271 GLN A CA 1
ATOM 2125 C C . GLN A 1 271 ? 76.652 11.649 -109.238 1.00 51.50 271 GLN A C 1
ATOM 2127 O O . GLN A 1 271 ? 75.440 11.658 -109.429 1.00 51.50 271 GLN A O 1
ATOM 2132 N N . THR A 1 272 ? 77.323 12.776 -108.991 1.00 45.16 272 THR A N 1
ATOM 2133 C CA . THR A 1 272 ? 76.904 14.070 -109.551 1.00 45.16 272 THR A CA 1
ATOM 2134 C C . THR A 1 272 ? 78.158 14.897 -109.847 1.00 45.16 272 THR A C 1
ATOM 2136 O O . THR A 1 272 ? 78.975 15.143 -108.962 1.00 45.16 272 THR A O 1
ATOM 2139 N N . ASP A 1 273 ? 78.339 15.206 -111.130 1.00 42.56 273 ASP A N 1
ATOM 2140 C CA . ASP A 1 273 ? 79.514 15.820 -111.762 1.00 42.56 273 ASP A CA 1
ATOM 2141 C C . ASP A 1 273 ? 79.651 17.319 -111.404 1.00 42.56 273 ASP A C 1
ATOM 2143 O O . ASP A 1 273 ? 78.633 18.020 -111.376 1.00 42.56 273 ASP A O 1
ATOM 2147 N N . PRO A 1 274 ? 80.860 17.868 -111.170 1.00 53.75 274 PRO A N 1
ATOM 2148 C CA . PRO A 1 274 ? 81.036 19.246 -110.730 1.00 53.75 274 PRO A CA 1
ATOM 2149 C C . PRO A 1 274 ? 81.456 20.157 -111.892 1.00 53.75 274 PRO A C 1
ATOM 2151 O O . PRO A 1 274 ? 82.630 20.498 -111.995 1.00 53.75 274 PRO A O 1
ATOM 2154 N N . ASN A 1 275 ? 80.543 20.580 -112.777 1.00 49.22 275 ASN A N 1
ATOM 2155 C CA . ASN A 1 275 ? 80.828 21.738 -113.643 1.00 49.22 275 ASN A CA 1
ATOM 2156 C C . ASN A 1 275 ? 79.591 22.331 -114.349 1.00 49.22 275 ASN A C 1
ATOM 2158 O O . ASN A 1 275 ? 79.341 22.031 -115.509 1.00 49.22 275 ASN A O 1
ATOM 2162 N N . MET A 1 276 ? 78.845 23.217 -113.681 1.00 43.91 276 MET A N 1
ATOM 2163 C CA . MET A 1 276 ? 78.008 24.231 -114.351 1.00 43.91 276 MET A CA 1
ATOM 2164 C C . MET A 1 276 ? 78.029 25.535 -113.540 1.00 43.91 276 MET A C 1
ATOM 2166 O O . MET A 1 276 ? 77.224 25.791 -112.649 1.00 43.91 276 MET A O 1
ATOM 2170 N N . LEU A 1 277 ? 79.050 26.318 -113.866 1.00 41.91 277 LEU A N 1
ATOM 2171 C CA . LEU A 1 277 ? 79.274 27.736 -113.611 1.00 41.91 277 LEU A CA 1
ATOM 2172 C C . LEU A 1 277 ? 78.024 28.645 -113.728 1.00 41.91 277 LEU A C 1
ATOM 2174 O O . LEU A 1 277 ? 77.316 28.620 -114.726 1.00 41.91 277 LEU A O 1
ATOM 2178 N N . GLN A 1 278 ? 77.892 29.550 -112.748 1.00 49.03 278 GLN A N 1
ATOM 2179 C CA . GLN A 1 278 ? 77.983 31.013 -112.938 1.00 49.03 278 GLN A CA 1
ATOM 2180 C C . GLN A 1 278 ? 76.939 31.732 -113.823 1.00 49.03 278 GLN A C 1
ATOM 2182 O O . GLN A 1 278 ? 77.148 31.886 -115.019 1.00 49.03 278 GLN A O 1
ATOM 2187 N N . GLN A 1 279 ? 75.901 32.301 -113.187 1.00 42.94 279 GLN A N 1
ATOM 2188 C CA . GLN A 1 279 ? 75.125 33.518 -113.549 1.00 42.94 279 GLN A CA 1
ATOM 2189 C C . GLN A 1 279 ? 73.890 33.538 -112.618 1.00 42.94 279 GLN A C 1
ATOM 2191 O O . GLN A 1 279 ? 73.181 32.549 -112.559 1.00 42.94 279 GLN A O 1
ATOM 2196 N N . LEU A 1 280 ? 73.580 34.518 -111.765 1.00 47.53 280 LEU A N 1
ATOM 2197 C CA . LEU A 1 280 ? 73.622 35.973 -111.866 1.00 47.53 280 LEU A CA 1
ATOM 2198 C C . LEU A 1 280 ? 73.791 36.570 -110.457 1.00 47.53 280 LEU A C 1
ATOM 2200 O O . LEU A 1 280 ? 73.015 36.283 -109.549 1.00 47.53 280 LEU A O 1
ATOM 2204 N N . ASN A 1 281 ? 74.791 37.433 -110.308 1.00 41.03 281 ASN A N 1
ATOM 2205 C CA . ASN A 1 281 ? 74.815 38.485 -109.304 1.00 41.03 281 ASN A CA 1
ATOM 2206 C C . ASN A 1 281 ? 74.540 39.802 -110.050 1.00 41.03 281 ASN A C 1
ATOM 2208 O O . ASN A 1 281 ? 75.055 39.974 -111.155 1.00 41.03 281 ASN A O 1
ATOM 2212 N N . VAL A 1 282 ? 73.839 40.719 -109.377 1.00 42.88 282 VAL A N 1
ATOM 2213 C CA . VAL A 1 282 ? 73.725 42.167 -109.643 1.00 42.88 282 VAL A CA 1
ATOM 2214 C C . VAL A 1 282 ? 72.535 42.665 -110.501 1.00 42.88 282 VAL A C 1
ATOM 2216 O O . VAL A 1 282 ? 72.345 42.258 -111.643 1.00 42.88 282 VAL A O 1
ATOM 2219 N N . ASN A 1 283 ? 71.848 43.658 -109.903 1.00 35.62 283 ASN A N 1
ATOM 2220 C CA . ASN A 1 283 ? 70.807 44.599 -110.367 1.00 35.62 283 ASN A CA 1
ATOM 2221 C C . ASN A 1 283 ? 69.340 44.145 -110.189 1.00 35.62 283 ASN A C 1
ATOM 2223 O O . ASN A 1 283 ? 68.968 43.066 -110.618 1.00 35.62 283 ASN A O 1
ATOM 2227 N N . GLU A 1 284 ? 68.435 44.909 -109.567 1.00 41.94 284 GLU A N 1
ATOM 2228 C CA . GLU A 1 284 ? 68.425 46.364 -109.382 1.00 41.94 284 GLU A CA 1
ATOM 2229 C C . GLU A 1 284 ? 67.467 46.811 -108.261 1.00 41.94 284 GLU A C 1
ATOM 2231 O O . GLU A 1 284 ? 66.467 46.166 -107.947 1.00 41.94 284 GLU A O 1
ATOM 2236 N N . SER A 1 285 ? 67.833 47.943 -107.671 1.00 42.25 285 SER A N 1
ATOM 2237 C CA . SER A 1 285 ? 67.138 48.751 -106.677 1.00 42.25 285 SER A CA 1
ATOM 2238 C C . SER A 1 285 ? 65.769 49.294 -107.129 1.00 42.25 285 SER A C 1
ATOM 2240 O O . SER A 1 285 ? 65.475 49.366 -108.316 1.00 42.25 285 SER A O 1
ATOM 2242 N N . ASN A 1 286 ? 65.045 49.851 -106.147 1.00 39.50 286 ASN A N 1
ATOM 2243 C CA . ASN A 1 286 ? 63.944 50.830 -106.225 1.00 39.50 286 ASN A CA 1
ATOM 2244 C C . ASN A 1 286 ? 62.500 50.315 -106.363 1.00 39.50 286 ASN A C 1
ATOM 2246 O O . ASN A 1 286 ? 62.015 50.047 -107.454 1.00 39.50 286 ASN A O 1
ATOM 2250 N N . GLN A 1 287 ? 61.740 50.450 -105.269 1.00 42.22 287 GLN A N 1
ATOM 2251 C CA . GLN A 1 287 ? 60.862 51.621 -105.116 1.00 42.22 287 GLN A CA 1
ATOM 2252 C C . GLN A 1 287 ? 60.607 51.939 -103.631 1.00 42.22 287 GLN A C 1
ATOM 2254 O O . GLN A 1 287 ? 59.999 51.159 -102.903 1.00 42.22 287 GLN A O 1
ATOM 2259 N N . GLN A 1 288 ? 61.115 53.101 -103.209 1.00 42.53 288 GLN A N 1
ATOM 2260 C CA . GLN A 1 288 ? 60.636 53.889 -102.073 1.00 42.53 288 GLN A CA 1
ATOM 2261 C C . GLN A 1 288 ? 59.444 54.740 -102.533 1.00 42.53 288 GLN A C 1
ATOM 2263 O O . GLN A 1 288 ? 59.510 55.343 -103.607 1.00 42.53 288 GLN A O 1
ATOM 2268 N N . ASN A 1 289 ? 58.411 54.832 -101.699 1.00 49.97 289 ASN A N 1
ATOM 2269 C CA . ASN A 1 289 ? 57.906 56.094 -101.143 1.00 49.97 289 ASN A CA 1
ATOM 2270 C C . ASN A 1 289 ? 57.006 55.798 -99.943 1.00 49.97 289 ASN A C 1
ATOM 2272 O O . ASN A 1 289 ? 56.176 54.871 -100.056 1.00 49.97 289 ASN A O 1
#

Organism: NCBI:txid81985

Foldseek 3Di:
DDDDDDDDDDDDDDDDDDDDDDDDDDDDDDDDDDPPDDPPPPPPPDPPPPPPPDDDDDDDDDDDDDDDDDDDDDDDDPPPPDPDPPPPDPDDPPDDDDDDPPPVPPCPDDLDDDPVLVVVQVVDVVSVVVSVDSVVSVVVVVVVVVVVVVVVVVVVVVVVVVVVVVVVVVVVVVVVVVVVVVVVVVVVVVVVVVVVVVVVVVVVVVVVVVVVVVVVVVVVVVVVVVVVVVVVVVVVVVVVVVVVVVVVVVVVVVVVVVVVVVVVVVPPPDDDDDDDDDDDDDDDDDDDD

InterPro domains:
  IPR004827 Basic-leucine zipper domain [PF00170] (135-187)
  IPR004827 Basic-leucine zipper domain [PS50217] (133-185)
  IPR004827 Basic-leucine zipper domain [SM00338] (131-195)
  IPR044759 RF2-like transcription factor, bZIP domain [cd14703] (136-187)
  IPR046347 Basic-leucine zipper domain superfamily [SSF57959] (135-190)